Protein AF-A0A2V5S0R3-F1 (afdb_monomer)

Nearest PDB structures (foldseek):
  3a7a-assembly1_A  TM=7.011E-01  e=3.939E-03  Escherichia coli K-12

Sequence (184 aa):
MAVIPSGVEESLDVSGGTRDVSTSLDTTTRLLASLHVYHDDGGHSGAMSMALDEALLEHATVPSIRFYQWRAPALSFGYFGKFADVAIHECERDLVRRWTGGGIVFHGDDLTYSIVIPANDAAFDESSMLIYKKVHCALCTALNEVGKRAVVIGSARCADRTPQRGVPTNNCFANPVHADVMLN

Solvent-accessible surface area (backbone atoms only — not comparable to full-atom values): 11514 Å² total; per-residue (Å²): 140,83,85,89,84,90,84,87,82,88,77,87,84,90,82,90,78,78,87,76,86,69,80,72,74,71,90,74,74,70,76,60,97,59,73,48,81,43,82,41,87,62,52,32,55,50,65,55,51,48,51,52,53,46,52,43,64,77,64,42,87,55,30,32,39,39,38,36,41,44,57,52,46,26,34,42,29,11,53,84,56,60,66,81,82,51,51,90,44,55,93,77,27,45,74,28,74,40,97,47,70,70,46,35,47,82,46,49,92,54,84,46,71,50,78,39,69,29,86,86,42,80,59,51,81,48,56,70,68,56,52,49,36,54,52,31,51,52,51,28,52,56,37,41,75,74,69,40,55,45,44,46,37,85,37,99,87,49,82,86,73,74,73,79,84,62,82,92,59,60,43,50,86,82,56,73,54,83,36,39,71,44,80,112

Mean predicted aligned error: 11.28 Å

Secondary structure (DSSP, 8-state):
--------------------------TT--S-S--EEEEEEEEE-HHHHHHHHHHHHHH-SS-EEEEEEESS-EEEE-TT--GGGTGGGTTTSEEEE-SS-S-EEEESS--EEEEE--TTSGGGGS-HHHHHHHHHHHHHHHHHHTT--EEETT-TTS-----------SBGGGS--TT-EEE-

Radius of gyration: 24.53 Å; Cα contacts (8 Å, |Δi|>4): 249; chains: 1; bounding box: 82×44×66 Å

Structure (mmCIF, N/CA/C/O backbone):
data_AF-A0A2V5S0R3-F1
#
_entry.id   AF-A0A2V5S0R3-F1
#
loop_
_atom_site.group_PDB
_atom_site.id
_atom_site.type_symbol
_atom_site.label_atom_id
_atom_site.label_alt_id
_atom_site.label_comp_id
_atom_site.label_asym_id
_atom_site.label_entity_id
_atom_site.label_seq_id
_atom_site.pdbx_PDB_ins_code
_atom_site.Cartn_x
_atom_site.Cartn_y
_atom_site.Cartn_z
_atom_site.occupancy
_atom_site.B_iso_or_equiv
_atom_site.auth_seq_id
_atom_site.auth_comp_id
_atom_site.auth_asym_id
_atom_site.auth_atom_id
_atom_site.pdbx_PDB_model_num
ATOM 1 N N . MET A 1 1 ? -62.165 22.298 45.631 1.00 37.75 1 MET A N 1
ATOM 2 C CA . MET A 1 1 ? -61.189 21.251 46.001 1.00 37.75 1 MET A CA 1
ATOM 3 C C . MET A 1 1 ? -60.346 21.001 44.756 1.00 37.75 1 MET A C 1
ATOM 5 O O . MET A 1 1 ? -60.921 20.560 43.780 1.00 37.75 1 MET A O 1
ATOM 9 N N . ALA A 1 2 ? -59.079 21.385 44.624 1.00 37.62 2 ALA A N 1
ATOM 10 C CA . ALA A 1 2 ? -58.138 22.107 45.476 1.00 37.62 2 ALA A CA 1
ATOM 11 C C . ALA A 1 2 ? -57.245 22.995 44.572 1.00 37.62 2 ALA A C 1
ATOM 13 O O . ALA A 1 2 ? -57.090 22.717 43.387 1.00 37.62 2 ALA A O 1
ATOM 14 N N . VAL A 1 3 ? -56.730 24.080 45.148 1.00 36.88 3 VAL A N 1
ATOM 15 C CA . VAL A 1 3 ? -55.730 25.015 44.591 1.00 36.88 3 VAL A CA 1
ATOM 16 C C . VAL A 1 3 ? -54.319 24.501 44.967 1.00 36.88 3 VAL A C 1
ATOM 18 O O . VAL A 1 3 ? -54.242 23.608 45.810 1.00 36.88 3 VAL A O 1
ATOM 21 N N . ILE A 1 4 ? -53.257 25.149 44.441 1.00 35.62 4 ILE A N 1
ATOM 22 C CA . ILE A 1 4 ? -51.846 25.258 44.935 1.00 35.62 4 ILE A CA 1
ATOM 23 C C . ILE A 1 4 ? -50.804 24.452 44.092 1.00 35.62 4 ILE A C 1
ATOM 25 O O . ILE A 1 4 ? -51.051 23.275 43.850 1.00 35.62 4 ILE A O 1
ATOM 29 N N . PRO A 1 5 ? -49.597 24.973 43.723 1.00 42.72 5 PRO A N 1
ATOM 30 C CA . PRO A 1 5 ? -49.216 26.314 43.235 1.00 42.72 5 PRO A CA 1
ATOM 31 C C . PRO A 1 5 ? -48.052 26.314 42.179 1.00 42.72 5 PRO A C 1
ATOM 33 O O . PRO A 1 5 ? -47.571 25.289 41.708 1.00 42.72 5 PRO A O 1
ATOM 36 N N . SER A 1 6 ? -47.596 27.530 41.871 1.00 33.88 6 SER A N 1
ATOM 37 C CA . SER A 1 6 ? -46.342 27.994 41.252 1.00 33.88 6 SER A CA 1
ATOM 38 C C . SER A 1 6 ? -45.016 27.448 41.814 1.00 33.88 6 SER A C 1
ATOM 40 O O . SER A 1 6 ? -44.928 27.170 43.008 1.00 33.88 6 SER A O 1
ATOM 42 N N . GLY A 1 7 ? -43.948 27.512 41.006 1.00 29.77 7 GLY A N 1
ATOM 43 C CA . GLY A 1 7 ? -42.560 27.518 41.489 1.00 29.77 7 GLY A CA 1
ATOM 44 C C . GLY A 1 7 ? -41.523 27.482 40.363 1.00 29.77 7 GLY A C 1
ATOM 45 O O . GLY A 1 7 ? -41.239 26.421 39.821 1.00 29.77 7 GLY A O 1
ATOM 46 N N . VAL A 1 8 ? -40.991 28.651 40.009 1.00 34.91 8 VAL A N 1
ATOM 47 C CA . VAL A 1 8 ? -39.723 28.836 39.280 1.00 34.91 8 VAL A CA 1
ATOM 48 C C . VAL A 1 8 ? -38.605 28.756 40.319 1.00 34.91 8 VAL A C 1
ATOM 50 O O . VAL A 1 8 ? -38.819 29.292 41.400 1.00 34.91 8 VAL A O 1
ATOM 53 N N . GLU A 1 9 ? -37.444 28.175 40.002 1.00 29.44 9 GLU A N 1
ATOM 54 C CA . GLU A 1 9 ? -36.153 28.779 40.378 1.00 29.44 9 GLU A CA 1
ATOM 55 C C . GLU A 1 9 ? -34.964 28.160 39.625 1.00 29.44 9 GLU A C 1
ATOM 57 O O . GLU A 1 9 ? -34.739 26.949 39.627 1.00 29.44 9 GLU A O 1
ATOM 62 N N . GLU A 1 10 ? -34.223 29.046 38.956 1.00 31.75 10 GLU A N 1
ATOM 63 C CA . GLU A 1 10 ? -32.812 28.890 38.625 1.00 31.75 10 GLU A CA 1
ATOM 64 C C . GLU A 1 10 ? -31.989 28.707 39.903 1.00 31.75 10 GLU A C 1
ATOM 66 O O . GLU A 1 10 ? -32.195 29.410 40.889 1.00 31.75 10 GLU A O 1
ATOM 71 N N . SER A 1 11 ? -30.946 27.886 39.827 1.00 29.97 11 SER A N 1
ATOM 72 C CA . SER A 1 11 ? -29.737 28.135 40.607 1.00 29.97 11 SER A CA 1
ATOM 73 C C . SER A 1 11 ? -28.517 27.709 39.796 1.00 29.97 11 SER A C 1
ATOM 75 O O . SER A 1 11 ? -28.219 26.522 39.657 1.00 29.97 11 SER A O 1
ATOM 77 N N . LEU A 1 12 ? -27.824 28.707 39.248 1.00 32.22 12 LEU A N 1
ATOM 78 C CA . LEU A 1 12 ? -26.384 28.643 39.047 1.00 32.22 12 LEU A CA 1
ATOM 79 C C . LEU A 1 12 ? -25.721 28.503 40.416 1.00 32.22 12 LEU A C 1
ATOM 81 O O . LEU A 1 12 ? -26.040 29.271 41.321 1.00 32.22 12 LEU A O 1
ATOM 85 N N . ASP A 1 13 ? -24.731 27.622 40.520 1.00 28.19 13 ASP A N 1
ATOM 86 C CA . ASP A 1 13 ? -23.586 27.941 41.358 1.00 28.19 13 ASP A CA 1
ATOM 87 C C . ASP A 1 13 ? -22.280 27.473 40.713 1.00 28.19 13 ASP A C 1
ATOM 89 O O . ASP A 1 13 ? -22.175 26.388 40.133 1.00 28.19 13 ASP A O 1
ATOM 93 N N . VAL A 1 14 ? -21.305 28.375 40.756 1.00 36.72 14 VAL A N 1
ATOM 94 C CA . VAL A 1 14 ? -19.981 28.300 40.140 1.00 36.72 14 VAL A CA 1
ATOM 95 C C . VAL A 1 14 ? -18.958 28.124 41.250 1.00 36.72 14 VAL A C 1
ATOM 97 O O . VAL A 1 14 ? -18.849 28.970 42.127 1.00 36.72 14 VAL A O 1
ATOM 100 N N . SER A 1 15 ? -18.146 27.075 41.165 1.00 31.92 15 SER A N 1
ATOM 101 C CA . SER A 1 15 ? -16.713 27.030 41.522 1.00 31.92 15 SER A CA 1
ATOM 102 C C . SER A 1 15 ? -16.313 25.551 41.544 1.00 31.92 15 SER A C 1
ATOM 104 O O . SER A 1 15 ? -16.995 24.715 42.112 1.00 31.92 15 SER A O 1
ATOM 106 N N . GLY A 1 16 ? -15.317 25.094 40.796 1.00 29.25 16 GLY A N 1
ATOM 107 C CA . GLY A 1 16 ? -13.939 25.557 40.828 1.00 29.25 16 GLY A CA 1
ATOM 108 C C . GLY A 1 16 ? -13.112 24.383 41.351 1.00 29.25 16 GLY A C 1
ATOM 109 O O . GLY A 1 16 ? -12.966 24.218 42.553 1.00 29.25 16 GLY A O 1
ATOM 110 N N . GLY A 1 17 ? -12.627 23.528 40.450 1.00 28.03 17 GLY A N 1
ATOM 111 C CA . GLY A 1 17 ? -11.884 22.331 40.838 1.00 28.03 17 GLY A CA 1
ATOM 112 C C . GLY A 1 17 ? -11.326 21.594 39.632 1.00 28.03 17 GLY A C 1
ATOM 113 O O . GLY A 1 17 ? -11.987 20.731 39.076 1.00 28.03 17 GLY A O 1
ATOM 114 N N . THR A 1 18 ? -10.125 22.012 39.222 1.00 31.86 18 THR A N 1
ATOM 115 C CA . THR A 1 18 ? -9.12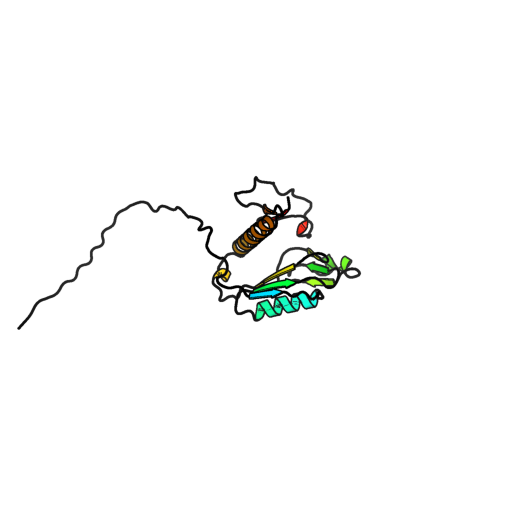4 21.236 38.468 1.00 31.86 18 THR A CA 1
ATOM 116 C C . THR A 1 18 ? -9.649 20.374 37.316 1.00 31.86 18 THR A C 1
ATOM 118 O O . THR A 1 18 ? -9.982 19.204 37.485 1.00 31.86 18 THR A O 1
ATOM 121 N N . ARG A 1 19 ? -9.607 20.938 36.099 1.00 34.62 19 ARG A N 1
ATOM 122 C CA . ARG A 1 19 ? -9.532 20.139 34.871 1.00 34.62 19 ARG A CA 1
ATOM 123 C C . ARG A 1 19 ? -8.233 19.350 34.916 1.00 34.62 19 ARG A C 1
ATOM 125 O O . ARG A 1 19 ? -7.170 19.889 34.613 1.00 34.62 19 ARG A O 1
ATOM 132 N N . ASP A 1 20 ? -8.338 18.098 35.322 1.00 33.25 20 ASP A N 1
ATOM 133 C CA . ASP A 1 20 ? -7.294 17.120 35.101 1.00 33.25 20 ASP A CA 1
ATOM 134 C C . ASP A 1 20 ? -7.258 16.849 33.591 1.00 33.25 20 ASP A C 1
ATOM 136 O O . ASP A 1 20 ? -8.027 16.054 33.051 1.00 33.25 20 ASP A O 1
ATOM 140 N N . VAL A 1 21 ? -6.418 17.601 32.872 1.00 41.72 21 VAL A N 1
ATOM 141 C CA . VAL A 1 21 ? -6.000 17.261 31.505 1.00 41.72 21 VAL A CA 1
ATOM 142 C C . VAL A 1 21 ? -4.997 16.121 31.635 1.00 41.72 21 VAL A C 1
ATOM 144 O O . VAL A 1 21 ? -3.805 16.253 31.382 1.00 41.72 21 VAL A O 1
ATOM 147 N N . SER A 1 22 ? -5.507 14.982 32.080 1.00 39.97 22 SER A N 1
ATOM 148 C CA . SER A 1 22 ? -4.900 13.692 31.842 1.00 39.97 22 SER A CA 1
ATOM 149 C C . SER A 1 22 ? -5.595 13.157 30.602 1.00 39.97 22 SER A C 1
ATOM 151 O O . SER A 1 22 ? -6.627 12.489 30.663 1.00 39.97 22 SER A O 1
ATOM 153 N N . THR A 1 23 ? -5.067 13.526 29.434 1.00 43.84 23 THR A N 1
ATOM 154 C CA . THR A 1 23 ? -5.321 12.792 28.198 1.00 43.84 23 THR A CA 1
ATOM 155 C C . THR A 1 23 ? -4.704 11.410 28.366 1.00 43.84 23 THR A C 1
ATOM 157 O O . THR A 1 23 ? -3.606 11.118 27.895 1.00 43.84 23 THR A O 1
ATOM 160 N N . SER A 1 24 ? -5.432 10.551 29.077 1.00 37.28 24 SER A N 1
ATOM 161 C CA . SER A 1 24 ? -5.325 9.113 28.930 1.00 37.28 24 SER A CA 1
ATOM 162 C C . SER A 1 24 ? -5.483 8.839 27.439 1.00 37.28 24 SER A C 1
ATOM 164 O O . SER A 1 24 ? -6.582 8.935 26.894 1.00 37.28 24 SER A O 1
ATOM 166 N N . LEU A 1 25 ? -4.367 8.604 26.744 1.00 46.56 25 LEU A N 1
ATOM 167 C CA . LEU A 1 25 ? -4.406 7.987 25.429 1.00 46.56 25 LEU A CA 1
ATOM 168 C C . LEU A 1 25 ? -4.984 6.600 25.660 1.00 46.56 25 LEU A C 1
ATOM 170 O O . LEU A 1 25 ? -4.258 5.671 26.019 1.00 46.56 25 LEU A O 1
ATOM 174 N N . ASP A 1 26 ? -6.300 6.499 25.509 1.00 40.12 26 ASP A N 1
ATOM 175 C CA . ASP A 1 26 ? -7.004 5.236 25.546 1.00 40.12 26 ASP A CA 1
ATOM 176 C C . ASP A 1 26 ? -6.378 4.348 24.471 1.00 40.12 26 ASP A C 1
ATOM 178 O O . ASP A 1 26 ? -6.544 4.541 23.265 1.00 40.12 26 ASP A O 1
ATOM 182 N N . THR A 1 27 ? -5.531 3.426 24.920 1.00 44.97 27 THR A N 1
ATOM 183 C CA . THR A 1 27 ? -4.691 2.592 24.055 1.00 44.97 27 THR A CA 1
ATOM 184 C C . THR A 1 27 ? -5.509 1.414 23.50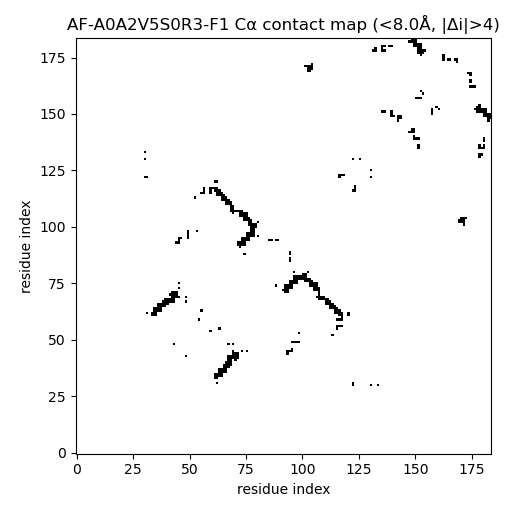4 1.00 44.97 27 THR A C 1
ATOM 186 O O . THR A 1 27 ? -4.958 0.450 22.981 1.00 44.97 27 THR A O 1
ATOM 189 N N . THR A 1 28 ? -6.840 1.495 23.599 1.00 51.97 28 THR A N 1
ATOM 190 C CA . THR A 1 28 ? -7.763 0.382 23.361 1.00 51.97 28 THR A CA 1
ATOM 191 C C . THR A 1 28 ? -8.922 0.728 22.430 1.00 51.97 28 THR A C 1
ATOM 193 O O . THR A 1 28 ? -9.763 -0.131 22.165 1.00 51.97 28 THR A O 1
ATOM 196 N N . THR A 1 29 ? -8.978 1.943 21.881 1.00 65.75 29 THR A N 1
ATOM 197 C CA . THR A 1 29 ? -9.999 2.278 20.883 1.00 65.75 29 THR A CA 1
ATOM 198 C C . THR A 1 29 ? -9.621 1.654 19.546 1.00 65.75 29 THR A C 1
ATOM 200 O O . THR A 1 29 ? -8.627 2.031 18.919 1.00 65.75 29 THR A O 1
ATOM 203 N N . ARG A 1 30 ? -10.413 0.670 19.106 1.00 80.62 30 ARG A N 1
ATOM 204 C CA . ARG A 1 30 ? -10.273 0.060 17.778 1.00 80.62 30 ARG A CA 1
ATOM 205 C C . ARG A 1 30 ? -10.381 1.149 16.710 1.00 80.62 30 ARG A C 1
ATOM 207 O O . ARG A 1 30 ? -11.321 1.933 16.743 1.00 80.62 30 ARG A O 1
ATOM 214 N N . LEU A 1 31 ? -9.428 1.178 15.771 1.00 89.00 31 LEU A N 1
ATOM 215 C CA . LEU A 1 31 ? -9.442 2.127 14.650 1.00 89.00 31 LEU A CA 1
ATOM 216 C C . LEU A 1 31 ? -10.702 1.958 13.793 1.00 89.00 31 LEU A C 1
ATOM 218 O O . LEU A 1 31 ? -11.293 2.947 13.391 1.00 89.00 31 LEU A O 1
ATOM 222 N N . LEU A 1 32 ? -11.093 0.709 13.530 1.00 92.12 32 LEU A N 1
ATOM 223 C CA . LEU A 1 32 ? -12.237 0.357 12.696 1.00 92.12 32 LEU A CA 1
ATOM 224 C C . LEU A 1 32 ? -13.199 -0.506 13.515 1.00 92.12 32 LEU A C 1
ATOM 226 O O . LEU A 1 32 ? -12.776 -1.467 14.165 1.00 92.12 32 LEU A O 1
ATOM 230 N N . ALA A 1 33 ? -14.491 -0.177 13.481 1.00 91.88 33 ALA A N 1
ATOM 231 C CA . ALA A 1 33 ? -15.527 -0.979 14.137 1.00 91.88 33 ALA A CA 1
ATOM 232 C C . ALA A 1 33 ? -15.787 -2.301 13.394 1.00 91.88 33 ALA A C 1
ATOM 234 O O . ALA A 1 33 ? -16.091 -3.320 14.015 1.00 91.88 33 ALA A O 1
ATOM 235 N N . SER A 1 34 ? -15.631 -2.282 12.069 1.00 93.88 34 SER A N 1
ATOM 236 C CA . SER A 1 34 ? -15.742 -3.434 11.175 1.00 93.88 34 SER A CA 1
ATOM 237 C C . SER A 1 34 ? -14.716 -3.321 10.047 1.00 93.88 34 SER A C 1
ATOM 239 O O . SER A 1 34 ? -14.255 -2.223 9.741 1.00 93.88 34 SER A O 1
ATOM 241 N N . LEU A 1 35 ? -14.321 -4.458 9.473 1.00 96.06 35 LEU A N 1
ATOM 242 C CA . LEU A 1 35 ? -13.328 -4.523 8.405 1.00 96.06 35 LEU A CA 1
ATOM 243 C C . LEU A 1 35 ? -13.636 -5.719 7.500 1.00 96.06 35 LEU A C 1
ATOM 245 O O . LEU A 1 35 ? -13.660 -6.856 7.971 1.00 96.06 35 LEU A O 1
ATOM 249 N N . HIS A 1 36 ? -13.859 -5.474 6.211 1.00 97.94 36 HIS A N 1
ATOM 250 C CA . HIS A 1 36 ? -13.880 -6.527 5.200 1.00 97.94 36 HIS A CA 1
ATOM 251 C C . HIS A 1 36 ? -12.450 -6.892 4.809 1.00 97.94 36 HIS A C 1
ATOM 253 O O . HIS A 1 36 ? -11.617 -6.013 4.598 1.00 97.94 36 HIS A O 1
ATOM 259 N N . VAL A 1 37 ? -12.167 -8.189 4.712 1.00 97.88 37 VAL A N 1
ATOM 260 C CA . VAL A 1 37 ? -10.836 -8.705 4.381 1.00 97.88 37 VAL A CA 1
ATOM 261 C C . VAL A 1 37 ? -10.911 -9.448 3.055 1.00 97.88 37 VAL A C 1
ATOM 263 O O . VAL A 1 37 ? -11.636 -10.435 2.938 1.00 97.88 37 VAL A O 1
ATOM 266 N N . TYR A 1 38 ? -10.150 -8.978 2.070 1.00 97.81 38 TYR A N 1
ATOM 267 C CA . TYR A 1 38 ? -10.004 -9.606 0.763 1.00 97.81 38 TYR A CA 1
ATOM 268 C C . TYR A 1 38 ? -8.611 -10.225 0.645 1.00 97.81 38 TYR A C 1
ATOM 270 O O . TYR A 1 38 ? -7.600 -9.528 0.754 1.00 97.81 38 TYR A O 1
ATOM 278 N N . HIS A 1 39 ? -8.572 -11.532 0.403 1.00 97.00 39 HIS A N 1
ATOM 279 C CA . HIS A 1 39 ? -7.363 -12.257 0.024 1.00 97.00 39 HIS A CA 1
ATOM 280 C C . HIS A 1 39 ? -7.382 -12.443 -1.489 1.00 97.00 39 HIS A C 1
ATOM 282 O O . HIS A 1 39 ? -8.152 -13.246 -2.015 1.00 97.00 39 HIS A O 1
ATOM 288 N N . ASP A 1 40 ? -6.599 -11.631 -2.189 1.00 93.50 40 ASP A N 1
ATOM 289 C CA . ASP A 1 40 ? -6.464 -11.679 -3.637 1.00 93.50 40 ASP A CA 1
ATOM 290 C C . ASP A 1 40 ? -5.157 -12.388 -3.991 1.00 93.50 40 ASP A C 1
ATOM 292 O O . ASP A 1 40 ? -4.142 -11.780 -4.331 1.00 93.50 40 ASP A O 1
ATOM 296 N N . ASP A 1 41 ? -5.190 -13.710 -3.830 1.00 87.56 41 ASP A N 1
ATOM 297 C CA . ASP A 1 41 ? -4.017 -14.583 -3.932 1.00 87.56 41 ASP A CA 1
ATOM 298 C C . ASP A 1 41 ? -3.537 -14.778 -5.388 1.00 87.56 41 ASP A C 1
ATOM 300 O O . ASP A 1 41 ? -2.534 -15.446 -5.646 1.00 87.56 41 ASP A O 1
ATOM 304 N N . GLY A 1 42 ? -4.250 -14.208 -6.365 1.00 87.19 42 GLY A N 1
ATOM 305 C CA . GLY A 1 42 ? -3.827 -14.169 -7.758 1.00 87.19 42 GLY A CA 1
ATOM 306 C C . GLY A 1 42 ? -2.860 -13.014 -8.000 1.00 87.19 42 GLY A C 1
ATOM 307 O O . GLY A 1 42 ? -3.209 -11.856 -7.806 1.00 87.19 42 GLY A O 1
ATOM 308 N N . GLY A 1 43 ? -1.649 -13.304 -8.479 1.00 91.31 43 GLY A N 1
ATOM 309 C CA . GLY A 1 43 ? -0.747 -12.249 -8.938 1.00 91.31 43 GLY A CA 1
ATOM 310 C C . GLY A 1 43 ? -1.353 -11.483 -10.122 1.00 91.31 43 GLY A C 1
ATOM 311 O O . GLY A 1 43 ? -1.639 -12.080 -11.165 1.00 91.31 43 GLY A O 1
ATOM 312 N N . HIS A 1 44 ? -1.495 -10.161 -9.994 1.00 95.38 44 HIS A N 1
ATOM 313 C CA . HIS A 1 44 ? -2.086 -9.288 -11.023 1.00 95.38 44 HIS A CA 1
ATOM 314 C C . HIS A 1 44 ? -1.047 -8.401 -11.714 1.00 95.38 44 HIS A C 1
ATOM 316 O O . HIS A 1 44 ? 0.041 -8.161 -11.186 1.00 95.38 44 HIS A O 1
ATOM 322 N N . SER A 1 45 ? -1.363 -7.909 -12.919 1.00 96.81 45 SER A N 1
ATOM 323 C CA . SER A 1 45 ? -0.603 -6.786 -13.487 1.00 96.81 45 SER A CA 1
ATOM 324 C C . SER A 1 45 ? -0.776 -5.548 -12.611 1.00 96.81 45 SER A C 1
ATOM 326 O O . SER A 1 45 ? -1.788 -5.411 -11.921 1.00 96.81 45 SER A O 1
ATOM 328 N N . GLY A 1 46 ? 0.164 -4.609 -12.678 1.00 96.25 46 GLY A N 1
ATOM 329 C CA . GLY A 1 46 ? 0.065 -3.364 -11.928 1.00 96.25 46 GLY A CA 1
ATOM 330 C C . GLY A 1 46 ? -1.209 -2.597 -12.262 1.00 96.25 46 GLY A C 1
ATOM 331 O O . GLY A 1 46 ? -1.915 -2.160 -11.356 1.00 96.25 46 GLY A O 1
ATOM 332 N N . ALA A 1 47 ? -1.563 -2.521 -13.548 1.00 97.00 47 ALA A N 1
ATOM 333 C CA . ALA A 1 47 ? -2.809 -1.896 -13.987 1.00 97.00 47 ALA A CA 1
ATOM 334 C C . ALA A 1 47 ? -4.058 -2.557 -13.373 1.00 97.00 47 ALA A C 1
ATOM 336 O O . ALA A 1 47 ? -4.945 -1.852 -12.900 1.00 97.00 47 ALA A O 1
ATOM 337 N N . MET A 1 48 ? -4.121 -3.894 -13.331 1.00 97.44 48 MET A N 1
ATOM 338 C CA . MET A 1 48 ? -5.260 -4.606 -12.740 1.00 97.44 48 MET A CA 1
ATOM 339 C C . MET A 1 48 ? -5.305 -4.428 -11.217 1.00 97.44 48 MET A C 1
ATOM 341 O O . MET A 1 48 ? -6.376 -4.189 -10.664 1.00 97.44 48 MET A O 1
ATOM 345 N N . SER A 1 49 ? -4.154 -4.463 -10.537 1.00 96.88 49 SER A N 1
ATOM 346 C CA . SER A 1 49 ? -4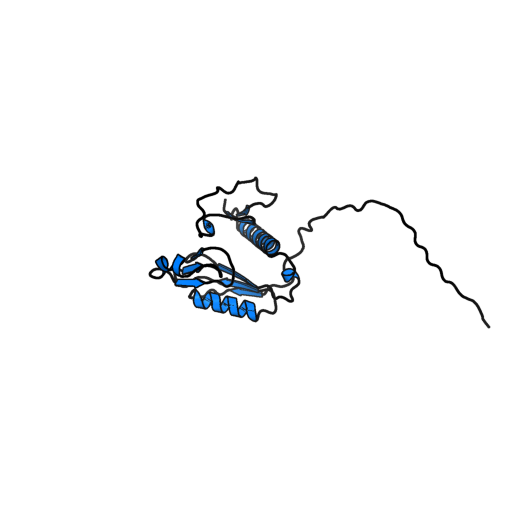.077 -4.181 -9.099 1.00 96.88 49 SER A CA 1
ATOM 347 C C . SER A 1 49 ? -4.612 -2.793 -8.760 1.00 96.88 49 SER A C 1
ATOM 349 O O . SER A 1 49 ? -5.372 -2.670 -7.801 1.00 96.88 49 SER A O 1
ATOM 351 N N . MET A 1 50 ? -4.271 -1.772 -9.555 1.00 97.19 50 MET A N 1
ATOM 352 C CA . MET A 1 50 ? -4.771 -0.409 -9.350 1.00 97.19 50 MET A CA 1
ATOM 353 C C . MET A 1 50 ? -6.246 -0.245 -9.713 1.00 97.19 50 MET A C 1
ATOM 355 O O . MET A 1 50 ? -6.928 0.517 -9.038 1.00 97.19 50 MET A O 1
ATOM 359 N N . ALA A 1 51 ? -6.750 -0.959 -10.724 1.00 97.38 51 ALA A N 1
ATOM 360 C CA . ALA A 1 51 ? -8.175 -0.955 -11.063 1.00 97.38 51 ALA A CA 1
ATOM 361 C C . ALA A 1 51 ? -9.030 -1.597 -9.955 1.00 97.38 51 ALA A C 1
ATOM 363 O O . ALA A 1 51 ? -10.120 -1.124 -9.650 1.00 97.38 51 ALA A O 1
ATOM 364 N N . LEU A 1 52 ? -8.530 -2.655 -9.311 1.00 97.19 52 LEU A N 1
ATOM 365 C CA . LEU A 1 52 ? -9.196 -3.273 -8.161 1.00 97.19 52 LEU A CA 1
ATOM 366 C C . LEU A 1 52 ? -9.167 -2.363 -6.925 1.00 97.19 52 LEU A C 1
ATOM 368 O O . LEU A 1 52 ? -10.175 -2.248 -6.229 1.00 97.19 52 LEU A O 1
ATOM 372 N N . ASP A 1 53 ? -8.040 -1.689 -6.672 1.00 97.00 53 ASP A N 1
ATOM 373 C CA . ASP A 1 53 ? -7.945 -0.692 -5.600 1.00 97.00 53 ASP A CA 1
ATOM 374 C C . ASP A 1 53 ? -8.867 0.521 -5.868 1.00 97.00 53 ASP A C 1
ATOM 376 O O . ASP A 1 53 ? -9.489 1.021 -4.933 1.00 97.00 53 ASP A O 1
ATOM 380 N N . GLU A 1 54 ? -9.019 0.957 -7.125 1.00 97.06 54 GLU A N 1
ATOM 381 C CA . GLU A 1 54 ? -9.983 1.993 -7.545 1.00 97.06 54 GLU A CA 1
ATOM 382 C C . GLU A 1 54 ? -11.430 1.548 -7.318 1.00 97.06 54 GLU A C 1
ATOM 384 O O . GLU A 1 54 ? -12.204 2.262 -6.688 1.00 97.06 54 GLU A O 1
ATOM 389 N N . ALA A 1 55 ? -11.791 0.338 -7.751 1.00 97.00 55 ALA A N 1
ATOM 390 C CA . ALA A 1 55 ? -13.138 -0.191 -7.559 1.00 97.00 55 ALA A CA 1
ATOM 391 C C . ALA A 1 55 ? -13.509 -0.287 -6.069 1.00 97.00 55 ALA A C 1
ATOM 393 O O . ALA A 1 55 ? -14.636 0.028 -5.686 1.00 97.00 55 ALA A O 1
ATOM 394 N N . LEU A 1 56 ? -12.562 -0.687 -5.209 1.00 96.56 56 LEU A N 1
ATOM 395 C CA . LEU A 1 56 ? -12.760 -0.649 -3.759 1.00 96.56 56 LEU A CA 1
ATOM 396 C C . LEU A 1 56 ? -12.916 0.788 -3.255 1.00 96.56 56 LEU A C 1
ATOM 398 O O . LEU A 1 56 ? -13.810 1.041 -2.452 1.00 96.56 56 LEU A O 1
ATOM 402 N N . LEU A 1 57 ? -12.088 1.723 -3.726 1.00 95.25 57 LEU A N 1
ATOM 403 C CA . LEU A 1 57 ? -12.172 3.137 -3.354 1.00 95.25 57 LEU A CA 1
ATOM 404 C C . LEU A 1 57 ? -13.537 3.756 -3.696 1.00 95.25 57 LEU A C 1
ATOM 406 O O . LEU A 1 57 ? -14.068 4.521 -2.893 1.00 95.25 57 LEU A O 1
ATOM 410 N N . GLU A 1 58 ? -14.114 3.418 -4.849 1.00 95.81 58 GLU A N 1
ATOM 411 C CA . GLU A 1 58 ? -15.393 3.973 -5.310 1.00 95.81 58 GLU A CA 1
ATOM 412 C C . GLU A 1 58 ? -16.624 3.303 -4.688 1.00 95.81 58 GLU A C 1
ATOM 414 O O . GLU A 1 58 ? -17.665 3.946 -4.528 1.00 95.81 58 GLU A O 1
ATOM 419 N N . HIS A 1 59 ? -16.540 2.010 -4.363 1.00 96.56 59 HIS A N 1
ATOM 420 C CA . HIS A 1 59 ? -17.727 1.208 -4.050 1.00 96.56 59 HIS A CA 1
ATOM 421 C C . HIS A 1 59 ? -17.747 0.585 -2.654 1.00 96.56 59 HIS A C 1
ATOM 423 O O . HIS A 1 59 ? -18.792 0.070 -2.246 1.00 96.56 59 HIS A O 1
ATOM 429 N N . ALA A 1 60 ? -16.646 0.606 -1.899 1.00 96.50 60 ALA A N 1
ATOM 430 C CA . ALA A 1 60 ? -16.657 0.071 -0.544 1.00 96.50 60 ALA A CA 1
ATOM 431 C C . ALA A 1 60 ? -17.608 0.881 0.353 1.00 96.50 60 ALA A C 1
ATOM 433 O O . ALA A 1 60 ? -17.494 2.096 0.486 1.00 96.50 60 ALA A O 1
ATOM 434 N N . THR A 1 61 ? -18.533 0.188 1.016 1.00 96.38 61 THR A N 1
ATOM 435 C CA . THR A 1 61 ? -19.443 0.775 2.018 1.00 96.38 61 THR A CA 1
ATOM 436 C C . THR A 1 61 ? -19.025 0.460 3.453 1.00 96.38 61 THR A C 1
ATOM 438 O O . THR A 1 61 ? -19.640 0.942 4.398 1.00 96.38 61 THR A O 1
ATOM 441 N N . VAL A 1 62 ? -18.008 -0.385 3.611 1.00 96.81 62 VAL A N 1
ATOM 442 C CA . VAL A 1 62 ? -17.401 -0.797 4.880 1.00 96.81 62 VAL A CA 1
ATOM 443 C C . VAL A 1 62 ? -15.885 -0.694 4.704 1.00 96.81 62 VAL A C 1
ATOM 445 O O . VAL A 1 62 ? -15.400 -1.052 3.620 1.00 96.81 62 VAL A O 1
ATOM 448 N N . PRO A 1 63 ? -15.121 -0.237 5.718 1.00 97.56 63 PRO A N 1
ATOM 449 C CA . PRO A 1 63 ? -13.668 -0.290 5.667 1.00 97.56 63 PRO A CA 1
ATOM 450 C C . PRO A 1 63 ? -13.182 -1.653 5.190 1.00 97.56 63 PRO A C 1
ATOM 452 O O . PRO A 1 63 ? -13.681 -2.693 5.620 1.00 97.56 63 PRO A O 1
ATOM 455 N N . SER A 1 64 ? -12.244 -1.646 4.258 1.00 97.94 64 SER A N 1
ATOM 456 C CA . SER A 1 64 ? -11.819 -2.841 3.538 1.00 97.94 64 SER A CA 1
ATOM 457 C C . SER A 1 64 ? -10.303 -2.901 3.488 1.00 97.94 64 SER A C 1
ATOM 459 O O . SER A 1 64 ? -9.661 -1.896 3.196 1.00 97.94 64 SER A O 1
ATOM 461 N N . ILE A 1 65 ? -9.733 -4.074 3.750 1.00 97.94 65 ILE A N 1
ATOM 462 C CA . ILE A 1 65 ? -8.324 -4.376 3.503 1.00 97.94 65 ILE A CA 1
ATOM 463 C C . ILE A 1 65 ? -8.230 -5.437 2.413 1.00 97.94 65 ILE A C 1
ATOM 465 O O . ILE A 1 65 ? -8.922 -6.455 2.470 1.00 97.94 65 ILE A O 1
ATOM 469 N N . ARG A 1 66 ? -7.373 -5.207 1.422 1.00 98.06 66 ARG A N 1
ATOM 470 C CA . ARG A 1 66 ? -7.066 -6.169 0.363 1.00 98.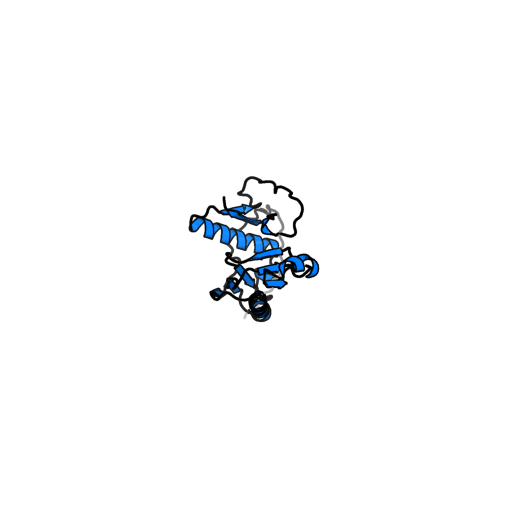06 66 ARG A CA 1
ATOM 471 C C . ARG A 1 66 ? -5.591 -6.515 0.420 1.00 98.06 66 ARG A C 1
ATOM 473 O O . ARG A 1 66 ? -4.761 -5.617 0.370 1.00 98.06 66 ARG A O 1
ATOM 480 N N . PHE A 1 67 ? -5.282 -7.802 0.502 1.00 98.06 67 PHE A N 1
ATOM 481 C CA . PHE A 1 67 ? -3.930 -8.340 0.376 1.00 98.06 67 PHE A CA 1
ATOM 482 C C . PHE A 1 67 ? -3.746 -8.897 -1.031 1.00 98.06 67 PHE A C 1
ATOM 484 O O . PHE A 1 67 ? -4.619 -9.625 -1.499 1.00 98.06 67 PHE A O 1
ATOM 491 N N . TYR A 1 68 ? -2.644 -8.558 -1.698 1.00 97.38 68 TYR A N 1
ATOM 492 C CA . TYR A 1 68 ? -2.367 -9.004 -3.061 1.00 97.38 68 TYR A CA 1
ATOM 493 C C . TYR A 1 68 ? -0.871 -9.091 -3.369 1.00 97.38 68 TYR A C 1
ATOM 495 O O . TYR A 1 68 ? -0.022 -8.527 -2.673 1.00 97.38 68 TYR A O 1
ATOM 503 N N . GLN A 1 69 ? -0.563 -9.802 -4.450 1.00 96.81 69 GLN A N 1
ATOM 504 C CA . GLN A 1 69 ? 0.784 -9.953 -4.993 1.00 96.81 69 GLN A CA 1
ATOM 505 C C . GLN A 1 69 ? 0.844 -9.473 -6.444 1.00 96.81 69 GLN A C 1
ATOM 507 O O . GLN A 1 69 ? -0.170 -9.280 -7.120 1.00 96.81 69 GLN A O 1
ATOM 512 N N . TRP A 1 70 ? 2.063 -9.295 -6.937 1.00 96.69 70 TRP A N 1
ATOM 513 C CA . TRP A 1 70 ? 2.326 -8.828 -8.291 1.00 96.69 70 TRP A CA 1
ATOM 514 C C . TRP A 1 70 ? 2.621 -10.018 -9.197 1.00 96.69 70 TRP A C 1
ATOM 516 O O . TRP A 1 70 ? 3.395 -10.905 -8.850 1.00 96.69 70 TRP A O 1
ATOM 526 N N . ARG A 1 71 ? 2.010 -10.048 -10.384 1.00 96.19 71 ARG A N 1
ATOM 527 C CA . ARG A 1 71 ? 2.196 -11.135 -11.361 1.00 96.19 71 ARG A CA 1
ATOM 528 C C . ARG A 1 71 ? 3.638 -11.246 -11.859 1.00 96.19 71 ARG A C 1
ATOM 530 O O . ARG A 1 71 ? 4.072 -12.317 -12.268 1.00 96.19 71 ARG A O 1
ATOM 537 N N . ALA A 1 72 ? 4.331 -10.116 -11.921 1.00 95.19 72 ALA A N 1
ATOM 538 C CA . ALA A 1 72 ? 5.685 -9.965 -12.431 1.00 95.19 72 ALA A CA 1
ATOM 539 C C . ALA A 1 72 ? 6.349 -8.766 -11.732 1.00 95.19 72 ALA A C 1
ATOM 541 O O . ALA A 1 72 ? 5.634 -7.968 -11.115 1.00 95.19 72 ALA A O 1
ATOM 542 N N . PRO A 1 73 ? 7.682 -8.597 -11.842 1.00 97.50 73 PRO A N 1
ATOM 543 C CA . PRO A 1 73 ? 8.356 -7.411 -11.336 1.00 97.50 73 PRO A CA 1
ATOM 544 C C . PRO A 1 73 ? 7.675 -6.125 -11.813 1.00 97.50 73 PRO A C 1
ATOM 546 O O . PRO A 1 73 ? 7.452 -5.925 -13.008 1.00 97.50 73 PRO A O 1
ATOM 549 N N . ALA A 1 74 ? 7.356 -5.246 -10.869 1.00 97.44 74 ALA A N 1
ATOM 550 C CA . ALA A 1 74 ? 6.647 -4.002 -11.143 1.00 97.44 74 ALA A CA 1
ATOM 551 C C . ALA A 1 74 ? 7.321 -2.820 -10.443 1.00 97.44 74 ALA A C 1
ATOM 553 O O . ALA A 1 74 ? 8.125 -2.987 -9.519 1.00 97.44 74 ALA A O 1
ATOM 554 N N . LEU A 1 75 ? 7.013 -1.616 -10.911 1.00 97.62 75 LEU A N 1
ATOM 555 C CA . LEU A 1 75 ? 7.368 -0.362 -10.263 1.00 97.62 75 LEU A CA 1
ATOM 556 C C . LEU A 1 75 ? 6.103 0.481 -10.161 1.00 97.62 75 LEU A C 1
ATOM 558 O O . LEU A 1 75 ? 5.535 0.891 -11.176 1.00 97.62 75 LEU A O 1
ATOM 562 N N . SER A 1 76 ? 5.682 0.764 -8.931 1.00 97.38 76 SER A N 1
ATOM 563 C CA . SER A 1 76 ? 4.606 1.714 -8.685 1.00 97.38 76 SER A CA 1
ATOM 564 C C . SER A 1 76 ? 5.176 3.090 -8.345 1.00 97.38 76 SER A C 1
ATOM 566 O O . SER A 1 76 ? 6.184 3.206 -7.647 1.00 97.38 76 SER A O 1
ATOM 568 N N . PHE A 1 77 ? 4.559 4.154 -8.852 1.00 97.50 77 PHE A N 1
ATOM 569 C CA . PHE A 1 77 ? 4.946 5.534 -8.552 1.00 97.50 77 PHE A CA 1
ATOM 570 C C . PHE A 1 77 ? 3.733 6.370 -8.148 1.00 97.50 77 PHE A C 1
ATOM 572 O O . PHE A 1 77 ? 2.619 6.150 -8.627 1.00 97.50 77 PHE A O 1
ATOM 579 N N . GLY A 1 78 ? 3.936 7.309 -7.222 1.00 96.25 78 GLY A N 1
ATOM 580 C CA . GLY A 1 78 ? 2.856 8.120 -6.660 1.00 96.25 78 GLY A CA 1
ATOM 581 C C . GLY A 1 78 ? 2.092 8.959 -7.684 1.00 96.25 78 GLY A C 1
ATOM 582 O O . GLY A 1 78 ? 2.592 9.284 -8.761 1.00 96.25 78 GLY A O 1
ATOM 583 N N . TYR A 1 79 ? 0.886 9.370 -7.297 1.00 96.19 79 TYR A N 1
ATOM 584 C CA . TYR A 1 79 ? -0.071 10.111 -8.120 1.00 96.19 79 TYR A CA 1
ATOM 585 C C . TYR A 1 79 ? 0.539 11.331 -8.828 1.00 96.19 79 TYR A C 1
ATOM 587 O O . TYR A 1 79 ? 0.290 11.552 -10.012 1.00 96.19 79 TYR A O 1
ATOM 595 N N . PHE A 1 80 ? 1.395 12.089 -8.135 1.00 95.38 80 PHE A N 1
ATOM 596 C CA . PHE A 1 80 ? 2.048 13.292 -8.670 1.00 95.38 80 PHE A CA 1
ATOM 597 C C . PHE A 1 80 ? 3.369 13.021 -9.415 1.00 95.38 80 PHE A C 1
ATOM 599 O O . PHE A 1 80 ? 3.968 13.954 -9.950 1.00 95.38 80 PHE A O 1
ATOM 606 N N . GLY A 1 81 ? 3.842 11.772 -9.460 1.00 94.06 81 GLY A N 1
ATOM 607 C CA . GLY A 1 81 ? 5.060 11.391 -10.177 1.00 94.06 81 GLY A CA 1
ATOM 608 C C . GLY A 1 81 ? 4.899 11.499 -11.697 1.00 94.06 81 GLY A C 1
ATOM 609 O O . GLY A 1 81 ? 3.802 11.325 -12.244 1.00 94.06 81 GLY A O 1
ATOM 610 N N . LYS A 1 82 ? 5.991 11.791 -12.410 1.00 95.12 82 LYS A N 1
ATOM 611 C CA . LYS A 1 82 ? 5.997 11.836 -13.879 1.00 95.12 82 LYS A CA 1
ATOM 612 C C . LYS A 1 82 ? 6.457 10.495 -14.432 1.00 95.12 82 LYS A C 1
ATOM 614 O O . LYS A 1 82 ? 7.461 9.954 -13.988 1.00 95.12 82 LYS A O 1
ATOM 619 N N . PHE A 1 83 ? 5.771 10.007 -15.464 1.00 95.69 83 PHE A N 1
ATOM 620 C CA . PHE A 1 83 ? 6.162 8.767 -16.142 1.00 95.69 83 PHE A CA 1
ATOM 621 C C . PHE A 1 83 ? 7.595 8.840 -16.695 1.00 95.69 83 PHE A C 1
ATOM 623 O O . PHE A 1 83 ? 8.348 7.881 -16.588 1.00 95.69 83 PHE A O 1
ATOM 630 N N . ALA A 1 84 ? 8.004 10.006 -17.207 1.00 96.81 84 ALA A N 1
ATOM 631 C CA . ALA A 1 84 ? 9.359 10.227 -17.713 1.00 96.81 84 ALA A CA 1
ATOM 632 C C . ALA A 1 84 ? 10.461 9.936 -16.673 1.00 96.81 84 ALA A C 1
ATOM 634 O O . ALA A 1 84 ? 11.548 9.517 -17.055 1.00 96.81 84 ALA A O 1
ATOM 635 N N . ASP A 1 85 ? 10.173 10.100 -15.377 1.00 94.56 85 ASP A N 1
ATOM 636 C CA . ASP A 1 85 ? 11.144 9.863 -14.301 1.00 94.56 85 ASP A CA 1
ATOM 637 C C . ASP A 1 85 ? 11.357 8.361 -14.026 1.00 94.56 85 ASP A C 1
ATOM 639 O O . ASP A 1 85 ? 12.323 7.984 -13.366 1.00 94.56 85 ASP A O 1
ATOM 643 N N . VAL A 1 86 ? 10.459 7.499 -14.522 1.00 96.12 86 VAL A N 1
ATOM 644 C CA . VAL A 1 86 ? 10.479 6.039 -14.311 1.00 96.12 86 VAL A C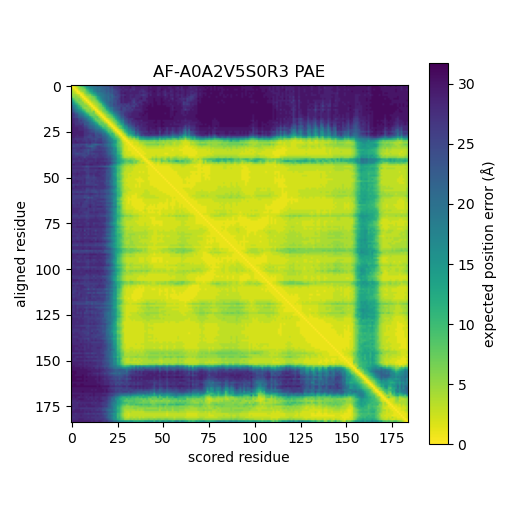A 1
ATOM 645 C C . VAL A 1 86 ? 10.563 5.233 -15.609 1.00 96.12 86 VAL A C 1
ATOM 647 O O . VAL A 1 86 ? 10.765 4.023 -15.550 1.00 96.12 86 VAL A O 1
ATOM 650 N N . ALA A 1 87 ? 10.465 5.886 -16.771 1.00 96.56 87 ALA A N 1
ATOM 651 C CA . ALA A 1 87 ? 10.449 5.248 -18.090 1.00 96.56 87 ALA A CA 1
ATOM 652 C C . ALA A 1 87 ? 11.677 4.362 -18.355 1.00 96.56 87 ALA A C 1
ATOM 654 O O . ALA A 1 87 ? 11.573 3.358 -19.046 1.00 96.56 87 ALA A O 1
ATOM 655 N N . ILE A 1 88 ? 12.825 4.659 -17.732 1.00 96.81 88 ILE A N 1
ATOM 656 C CA . ILE A 1 88 ? 14.034 3.823 -17.820 1.00 96.81 88 ILE A CA 1
ATOM 657 C C . ILE A 1 88 ? 13.810 2.365 -17.371 1.00 96.81 88 ILE A C 1
ATOM 659 O O . ILE A 1 88 ? 14.577 1.483 -17.744 1.00 96.81 88 ILE A O 1
ATOM 663 N N . HIS A 1 89 ? 12.765 2.098 -16.584 1.00 96.06 89 HIS A N 1
ATOM 664 C CA . HIS A 1 89 ? 12.435 0.767 -16.078 1.00 96.06 89 HIS A CA 1
ATOM 665 C C . HIS A 1 89 ? 11.399 0.010 -16.928 1.00 96.06 89 HIS A C 1
ATOM 667 O O . HIS A 1 89 ? 11.099 -1.140 -16.612 1.00 96.06 89 HIS A O 1
ATOM 673 N N . GLU A 1 90 ? 10.853 0.610 -17.993 1.00 94.75 90 GLU A N 1
ATOM 674 C CA . GLU A 1 90 ? 9.707 0.059 -18.742 1.00 94.75 90 GLU A CA 1
ATOM 675 C C . GLU A 1 90 ? 10.000 -1.272 -19.449 1.00 94.75 90 GLU A C 1
ATOM 677 O O . GLU A 1 90 ? 9.107 -2.098 -19.616 1.00 94.75 90 GLU A O 1
ATOM 682 N N . CYS A 1 91 ? 11.258 -1.511 -19.831 1.00 95.31 91 CYS A N 1
ATOM 683 C CA . CYS A 1 91 ? 11.664 -2.749 -20.501 1.00 95.31 91 CYS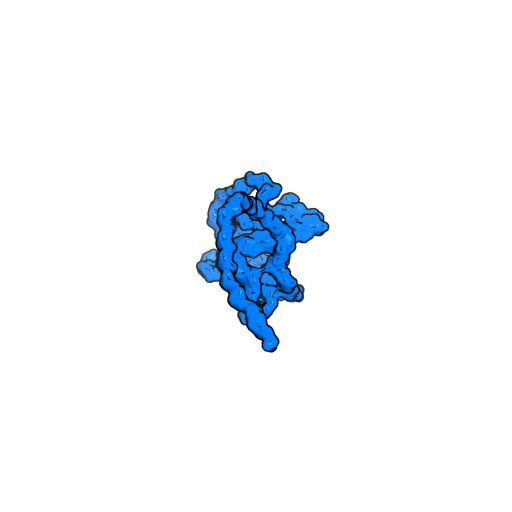 A CA 1
ATOM 684 C C . CYS A 1 91 ? 11.707 -3.963 -19.561 1.00 95.31 91 CYS A C 1
ATOM 686 O O . CYS A 1 91 ? 11.676 -5.099 -20.029 1.00 95.31 91 CYS A O 1
ATOM 688 N N . GLU A 1 92 ? 11.818 -3.739 -18.252 1.00 95.94 92 GLU A N 1
ATOM 689 C CA . GLU A 1 92 ? 12.048 -4.801 -17.264 1.00 95.94 92 GLU A CA 1
ATOM 690 C C . GLU A 1 92 ? 10.889 -4.960 -16.279 1.00 95.94 92 GLU A C 1
ATOM 692 O O . GLU A 1 92 ? 10.829 -5.957 -15.555 1.00 95.94 92 GLU A O 1
ATOM 697 N N . ARG A 1 93 ? 10.000 -3.964 -16.193 1.00 97.19 93 ARG A N 1
ATOM 698 C CA . ARG A 1 93 ? 8.987 -3.872 -15.141 1.00 97.19 93 ARG A CA 1
ATOM 699 C C . ARG A 1 93 ? 7.674 -3.330 -15.667 1.00 97.19 93 ARG A C 1
ATOM 701 O O . ARG A 1 93 ? 7.640 -2.419 -16.487 1.00 97.19 93 ARG A O 1
ATOM 708 N N . ASP A 1 94 ? 6.594 -3.837 -15.090 1.00 97.06 94 ASP A N 1
ATOM 709 C CA . ASP A 1 94 ? 5.272 -3.240 -15.244 1.00 97.06 94 ASP A CA 1
ATOM 710 C C . ASP A 1 94 ? 5.223 -1.908 -14.474 1.00 97.06 94 ASP A C 1
ATOM 712 O O . ASP A 1 94 ? 5.381 -1.886 -13.249 1.00 97.06 94 ASP A O 1
ATOM 716 N N . LEU A 1 95 ? 5.081 -0.789 -15.188 1.00 97.94 95 LEU A N 1
ATOM 717 C CA . LEU A 1 95 ? 5.074 0.548 -14.593 1.00 97.94 95 LEU A CA 1
ATOM 718 C C . LEU A 1 95 ? 3.641 0.998 -14.334 1.00 97.94 95 LEU A C 1
ATOM 720 O O . LEU A 1 95 ? 2.840 1.099 -15.264 1.00 97.94 95 LEU A O 1
ATOM 724 N N . VAL A 1 96 ? 3.329 1.359 -13.090 1.00 97.75 96 VAL A N 1
ATOM 725 C CA . VAL A 1 96 ? 1.973 1.779 -12.724 1.00 97.75 96 VAL A CA 1
ATOM 726 C C . VAL A 1 96 ? 1.946 3.015 -11.826 1.00 97.75 96 VAL A C 1
ATOM 728 O O . VAL A 1 96 ? 2.742 3.164 -10.900 1.00 97.75 96 VAL A O 1
ATOM 731 N N . ARG A 1 97 ? 0.998 3.922 -12.084 1.00 97.56 97 ARG A N 1
ATOM 732 C CA . ARG A 1 97 ? 0.714 5.066 -11.209 1.00 97.56 97 ARG A CA 1
ATOM 733 C C . ARG A 1 97 ? -0.320 4.666 -10.162 1.00 97.56 97 ARG A C 1
ATOM 735 O O . ARG A 1 97 ? -1.354 4.110 -10.513 1.00 97.56 97 ARG A O 1
ATOM 742 N N . ARG A 1 98 ? -0.074 5.007 -8.900 1.00 95.88 98 ARG A N 1
ATOM 743 C CA . ARG A 1 98 ? -1.006 4.764 -7.786 1.00 95.88 98 ARG A CA 1
ATOM 744 C C . ARG A 1 98 ? -1.871 5.992 -7.497 1.00 95.88 98 ARG A C 1
ATOM 746 O O . ARG A 1 98 ? -1.442 7.125 -7.707 1.00 95.88 98 ARG A O 1
ATOM 753 N N . TRP A 1 99 ? -3.064 5.755 -6.951 1.00 93.38 99 TRP A N 1
ATOM 754 C CA . TRP A 1 99 ? -4.037 6.786 -6.550 1.00 93.38 99 TRP A CA 1
ATOM 755 C C . TRP A 1 99 ? -3.580 7.670 -5.383 1.00 93.38 99 TRP A C 1
ATOM 757 O O . TRP A 1 99 ? -4.157 8.718 -5.114 1.00 93.38 99 TRP A O 1
ATOM 767 N N . THR A 1 100 ? -2.520 7.265 -4.686 1.00 93.06 100 THR A N 1
ATOM 768 C CA . THR A 1 100 ? -1.954 7.970 -3.533 1.00 93.06 100 THR A CA 1
ATOM 769 C C . THR A 1 100 ? -0.635 8.662 -3.886 1.00 93.06 100 THR A C 1
ATOM 771 O O . THR A 1 100 ? 0.048 8.289 -4.839 1.00 93.06 100 THR A O 1
ATOM 774 N N . GLY A 1 101 ? -0.254 9.689 -3.117 1.00 93.06 101 GLY A N 1
ATOM 775 C CA . GLY A 1 101 ? 1.017 10.412 -3.284 1.00 93.06 101 GLY A CA 1
ATOM 776 C C . GLY A 1 101 ? 2.259 9.590 -2.899 1.00 93.06 101 GLY A C 1
ATOM 777 O O . GLY A 1 101 ? 2.207 8.373 -2.778 1.00 93.06 101 GLY A O 1
ATOM 778 N N . GLY A 1 102 ? 3.401 10.235 -2.669 1.00 90.75 102 GLY A N 1
ATOM 779 C CA . GLY A 1 102 ? 4.649 9.548 -2.298 1.00 90.75 102 GLY A CA 1
ATOM 780 C C . GLY A 1 102 ? 5.519 9.152 -3.495 1.00 90.75 102 GLY A C 1
ATOM 781 O O . GLY A 1 102 ? 5.252 9.552 -4.626 1.00 90.75 102 GLY A O 1
ATOM 782 N N . GLY A 1 103 ? 6.595 8.418 -3.215 1.00 93.12 103 GLY A N 1
ATOM 783 C CA . GLY A 1 103 ? 7.661 8.110 -4.170 1.00 93.12 103 GLY A CA 1
ATOM 784 C C . GLY A 1 103 ? 7.408 6.874 -5.038 1.00 93.12 103 GLY A C 1
ATOM 785 O O . GLY A 1 103 ? 6.269 6.567 -5.402 1.00 93.12 103 GLY A O 1
ATOM 786 N N . ILE A 1 104 ? 8.502 6.197 -5.384 1.00 95.19 104 ILE A N 1
ATOM 787 C CA . ILE A 1 104 ? 8.535 4.957 -6.156 1.00 95.19 104 ILE A CA 1
ATOM 788 C C . ILE A 1 104 ? 8.745 3.752 -5.238 1.00 95.19 104 ILE A C 1
ATOM 790 O O . ILE A 1 104 ? 9.485 3.827 -4.250 1.00 95.19 104 ILE A O 1
ATOM 794 N N . VAL A 1 105 ? 8.126 2.633 -5.603 1.00 95.31 105 VAL A N 1
ATOM 795 C CA . VAL A 1 105 ? 8.257 1.341 -4.929 1.00 95.31 105 VAL A CA 1
ATOM 796 C C . VAL A 1 105 ? 8.491 0.259 -5.978 1.00 95.31 105 VAL A C 1
ATOM 798 O O . VAL A 1 105 ? 7.800 0.210 -6.994 1.00 95.31 105 VAL A O 1
ATOM 801 N N . PHE A 1 106 ? 9.481 -0.597 -5.733 1.00 95.62 106 PHE A N 1
ATOM 802 C CA . PHE A 1 106 ? 9.746 -1.779 -6.548 1.00 95.62 106 PHE A CA 1
ATOM 803 C C . PHE A 1 106 ? 9.042 -2.985 -5.933 1.00 95.62 106 PHE A C 1
ATOM 805 O O . PHE A 1 106 ? 9.159 -3.207 -4.729 1.00 95.62 106 PHE A O 1
ATOM 812 N N . HIS A 1 107 ? 8.365 -3.760 -6.772 1.00 96.00 107 HIS A N 1
ATOM 813 C CA . HIS A 1 107 ? 7.564 -4.911 -6.374 1.00 96.00 107 HIS A CA 1
ATOM 814 C C . HIS A 1 107 ? 8.034 -6.201 -7.062 1.00 96.00 107 HIS A C 1
ATOM 816 O O . HIS A 1 107 ? 8.671 -6.151 -8.125 1.00 96.00 107 HIS A O 1
ATOM 822 N N . GLY A 1 108 ? 7.695 -7.347 -6.469 1.00 92.00 108 GLY A N 1
ATOM 823 C CA . GLY A 1 108 ? 7.933 -8.685 -7.022 1.00 92.00 108 GLY A CA 1
ATOM 824 C C . GLY A 1 108 ? 7.774 -9.801 -5.988 1.00 92.00 108 GLY A C 1
ATOM 825 O O . GLY A 1 108 ? 6.937 -10.678 -6.165 1.00 92.00 108 GLY A O 1
ATOM 826 N N . ASP A 1 109 ? 8.537 -9.725 -4.896 1.00 91.12 109 ASP A N 1
ATOM 827 C CA . ASP A 1 109 ? 8.540 -10.730 -3.815 1.00 91.12 109 ASP A CA 1
ATOM 828 C C . ASP A 1 109 ? 7.785 -10.255 -2.557 1.00 91.12 109 ASP A C 1
ATOM 830 O O . ASP A 1 109 ? 7.828 -10.888 -1.500 1.00 91.12 109 ASP A O 1
ATOM 834 N N . ASP A 1 110 ? 7.123 -9.103 -2.644 1.00 93.38 110 ASP A N 1
ATOM 835 C CA . ASP A 1 110 ? 6.399 -8.475 -1.552 1.00 93.38 110 ASP A CA 1
ATOM 836 C C . ASP A 1 110 ? 4.929 -8.914 -1.494 1.00 93.38 110 ASP A C 1
ATOM 838 O O . ASP A 1 110 ? 4.270 -9.152 -2.507 1.00 93.38 110 ASP A O 1
ATOM 842 N N . LEU A 1 111 ? 4.399 -8.976 -0.270 1.00 95.00 111 LEU A N 1
ATOM 843 C CA . LEU A 1 111 ? 2.961 -8.983 -0.029 1.00 95.00 111 LEU A CA 1
ATOM 844 C C . LEU A 1 111 ? 2.506 -7.530 0.104 1.00 95.00 111 LEU A C 1
ATOM 846 O O . LEU A 1 111 ? 2.872 -6.852 1.067 1.00 95.00 111 LEU A O 1
ATOM 850 N N . THR A 1 112 ? 1.714 -7.053 -0.849 1.00 96.19 112 THR A N 1
ATOM 851 C CA . THR A 1 112 ? 1.135 -5.710 -0.800 1.00 96.19 112 THR A CA 1
ATOM 852 C C . THR A 1 112 ? -0.229 -5.755 -0.120 1.00 96.19 112 THR A C 1
ATOM 854 O O . THR A 1 112 ? -0.974 -6.727 -0.254 1.00 96.19 112 THR A O 1
ATOM 857 N N . TYR A 1 113 ? -0.574 -4.693 0.608 1.00 96.94 113 TYR A N 1
ATOM 858 C CA . TYR A 1 113 ? -1.940 -4.475 1.064 1.00 96.94 113 TYR A CA 1
ATOM 859 C C . TYR A 1 113 ? -2.413 -3.050 0.772 1.00 96.94 113 TYR A C 1
ATOM 861 O O . TYR A 1 113 ? -1.626 -2.102 0.799 1.00 96.94 113 TYR A O 1
ATOM 869 N N . SER A 1 114 ? -3.712 -2.899 0.535 1.00 96.62 114 SER A N 1
ATOM 870 C CA . SER A 1 114 ? -4.406 -1.613 0.465 1.00 96.62 114 SER A CA 1
ATOM 871 C C . SER A 1 114 ? -5.518 -1.577 1.513 1.00 96.62 114 SER A C 1
ATOM 873 O O . SER A 1 114 ? -6.153 -2.593 1.790 1.00 96.62 114 SER A O 1
ATOM 875 N N . ILE A 1 115 ? -5.724 -0.417 2.141 1.00 97.12 115 ILE A N 1
ATOM 876 C CA . ILE A 1 115 ? -6.844 -0.179 3.061 1.00 97.12 115 ILE A CA 1
ATOM 877 C C . ILE A 1 115 ? -7.671 0.969 2.497 1.00 97.12 115 ILE A C 1
ATOM 879 O O . ILE A 1 115 ? -7.140 2.052 2.251 1.00 97.12 115 ILE A O 1
ATOM 883 N N . VAL A 1 116 ? -8.967 0.730 2.332 1.00 97.06 116 VAL A N 1
ATOM 884 C CA . VAL A 1 116 ? -9.956 1.728 1.927 1.00 97.06 116 VAL A CA 1
ATOM 885 C C . VAL A 1 116 ? -10.879 1.996 3.106 1.00 97.06 116 VAL A C 1
ATOM 887 O O . VAL A 1 116 ? -11.431 1.064 3.689 1.00 97.06 116 VAL A O 1
ATOM 890 N N . ILE A 1 117 ? -11.046 3.272 3.449 1.00 96.94 117 ILE A N 1
ATOM 891 C CA . ILE A 1 117 ? -11.971 3.740 4.484 1.00 96.94 117 ILE A CA 1
ATOM 892 C C . ILE A 1 117 ? -13.028 4.606 3.784 1.00 96.94 117 ILE A C 1
ATOM 894 O O . ILE A 1 117 ? -12.674 5.665 3.261 1.00 96.94 117 ILE A O 1
ATOM 898 N N . PRO A 1 118 ? -14.296 4.165 3.734 1.00 96.19 118 PRO A N 1
ATOM 899 C CA . PRO A 1 118 ? -15.387 4.945 3.161 1.00 96.19 118 PRO A CA 1
ATOM 900 C C . PRO A 1 118 ? -15.574 6.286 3.879 1.00 96.19 118 PRO A C 1
ATOM 902 O O . PRO A 1 118 ? -15.416 6.369 5.094 1.00 96.19 118 PRO A O 1
ATOM 905 N N . ALA A 1 119 ? -15.979 7.325 3.146 1.00 94.44 119 ALA A N 1
ATOM 906 C CA . ALA A 1 119 ? -16.134 8.680 3.693 1.00 94.44 119 ALA A CA 1
ATOM 907 C C . ALA A 1 119 ? -17.219 8.817 4.779 1.00 94.44 119 ALA A C 1
ATOM 909 O O . ALA A 1 119 ? -17.278 9.825 5.473 1.00 94.44 119 ALA A O 1
ATOM 910 N N . ASN A 1 120 ? -18.104 7.827 4.904 1.00 91.81 120 ASN A N 1
ATOM 911 C CA . ASN A 1 120 ? -19.140 7.767 5.934 1.00 91.81 120 ASN A CA 1
ATOM 912 C C . ASN A 1 120 ? -18.714 6.974 7.185 1.00 91.81 120 ASN A C 1
ATOM 914 O O . ASN A 1 120 ? -19.508 6.869 8.119 1.00 91.81 120 ASN A O 1
ATOM 918 N N . ASP A 1 121 ? -17.510 6.395 7.208 1.00 95.38 121 ASP A N 1
ATOM 919 C CA . ASP A 1 121 ? -16.966 5.722 8.387 1.00 95.38 121 ASP A CA 1
ATOM 920 C C . ASP A 1 121 ? -16.330 6.743 9.342 1.00 95.38 121 ASP A C 1
ATOM 922 O O . ASP A 1 121 ? -15.659 7.678 8.912 1.00 95.38 121 ASP A O 1
ATOM 926 N N . ALA A 1 122 ? -16.495 6.548 10.653 1.00 93.12 122 ALA A N 1
ATOM 927 C CA . ALA A 1 122 ? -15.954 7.458 11.665 1.00 93.12 122 ALA A CA 1
ATOM 928 C C . ALA A 1 122 ? -14.419 7.579 11.616 1.00 93.12 122 ALA A C 1
ATOM 930 O O . ALA A 1 122 ? -13.866 8.607 12.001 1.00 93.12 122 ALA A O 1
ATOM 931 N N . ALA A 1 123 ? -13.713 6.552 11.131 1.00 93.69 123 ALA A N 1
ATOM 932 C CA . ALA A 1 123 ? -12.267 6.609 10.956 1.00 93.69 123 ALA A CA 1
ATOM 933 C C . ALA A 1 123 ? -11.835 7.584 9.851 1.00 93.69 123 ALA A C 1
ATOM 935 O O . ALA A 1 123 ? -10.665 7.954 9.817 1.00 93.69 123 ALA A O 1
ATOM 936 N N . PHE A 1 124 ? -12.738 8.012 8.963 1.00 94.12 124 PHE A N 1
ATOM 937 C CA . PHE A 1 124 ? -12.431 8.985 7.914 1.00 94.12 124 PHE A CA 1
ATOM 938 C C . PHE A 1 124 ? -12.134 10.387 8.470 1.00 94.12 124 PHE A C 1
ATOM 940 O O . PHE A 1 124 ? -11.343 11.121 7.881 1.00 94.12 124 PHE A O 1
ATOM 947 N N . ASP A 1 125 ? -12.705 10.736 9.628 1.00 93.00 125 ASP A N 1
ATOM 948 C CA . ASP A 1 125 ? -12.470 12.024 10.297 1.00 93.00 125 ASP A CA 1
ATOM 949 C C . ASP A 1 125 ? -11.088 12.106 10.976 1.00 93.00 125 ASP A C 1
ATOM 951 O O . ASP A 1 125 ? -10.644 13.176 11.400 1.00 93.00 125 ASP A O 1
ATOM 955 N N . GLU A 1 126 ? -10.381 10.980 11.087 1.00 94.25 126 GLU A N 1
ATOM 956 C CA . GLU A 1 126 ? -9.046 10.926 11.669 1.00 94.25 126 GLU A CA 1
ATOM 957 C C . GLU A 1 126 ? -7.985 11.425 10.682 1.00 94.25 126 GLU A C 1
ATOM 959 O O . GLU A 1 126 ? -8.034 11.190 9.475 1.00 94.25 126 GLU A O 1
ATOM 964 N N . SER A 1 127 ? -6.934 12.066 11.201 1.00 94.00 127 SER A N 1
ATOM 965 C CA . SER A 1 127 ? -5.822 12.476 10.336 1.00 94.00 127 SER A CA 1
ATOM 966 C C . SER A 1 127 ? -5.162 11.262 9.667 1.00 94.00 127 SER A C 1
ATOM 968 O O . SER A 1 127 ? -4.892 10.248 10.321 1.00 94.00 127 SER A O 1
ATOM 970 N N . SER A 1 128 ? -4.796 11.387 8.387 1.00 92.06 128 SER A N 1
ATOM 971 C CA . SER A 1 128 ? -4.152 10.298 7.637 1.00 92.06 128 SER A CA 1
ATOM 972 C C . SER A 1 128 ? -2.878 9.784 8.319 1.00 92.06 128 SER A C 1
ATOM 974 O O . SER A 1 128 ? -2.617 8.585 8.314 1.00 92.06 128 SER A O 1
ATOM 976 N N . MET A 1 129 ? -2.116 10.666 8.979 1.00 91.31 129 MET A N 1
ATOM 977 C CA . MET A 1 129 ? -0.927 10.277 9.750 1.00 91.31 129 MET A CA 1
ATOM 978 C C . MET A 1 129 ? -1.260 9.458 11.001 1.00 91.31 129 MET A C 1
ATOM 980 O O . MET A 1 129 ? -0.503 8.557 11.367 1.00 91.31 129 MET A O 1
ATOM 984 N N . LEU A 1 130 ? -2.378 9.744 11.670 1.00 92.38 130 LEU A N 1
ATOM 985 C CA . LEU A 1 130 ? -2.803 8.962 12.827 1.00 92.38 130 LEU A CA 1
ATOM 986 C C . LEU A 1 130 ? -3.327 7.588 12.404 1.00 92.38 130 LEU A C 1
ATOM 988 O O . LEU A 1 130 ? -2.986 6.600 13.053 1.00 92.38 130 LEU A O 1
ATOM 992 N N . ILE A 1 131 ? -4.080 7.513 11.303 1.00 94.62 131 ILE A N 1
ATOM 993 C CA . ILE A 1 131 ? -4.500 6.247 10.683 1.00 94.62 131 ILE A CA 1
ATOM 994 C C . ILE A 1 131 ? -3.265 5.414 10.328 1.00 94.62 131 ILE A C 1
ATOM 996 O O . ILE A 1 131 ? -3.148 4.279 10.785 1.00 94.62 131 ILE A O 1
ATOM 1000 N N . TYR A 1 132 ? -2.303 6.005 9.610 1.00 94.06 132 TYR A N 1
ATOM 1001 C CA . TYR A 1 132 ? -1.035 5.370 9.242 1.00 94.06 132 TYR A CA 1
ATOM 1002 C C . TYR A 1 132 ? -0.318 4.774 10.457 1.00 94.06 132 TYR A C 1
ATOM 1004 O O . TYR A 1 132 ? -0.025 3.579 10.500 1.00 94.06 132 TYR A O 1
ATOM 1012 N N . LYS A 1 133 ? -0.135 5.580 11.508 1.00 93.94 133 LYS A N 1
ATOM 1013 C CA . LYS A 1 133 ? 0.484 5.140 12.760 1.00 93.94 133 LYS A CA 1
ATOM 1014 C C . LYS A 1 133 ? -0.299 4.017 13.441 1.00 93.94 133 LYS A C 1
ATOM 1016 O O . LYS A 1 133 ? 0.315 3.064 13.909 1.00 93.94 133 LYS A O 1
ATOM 1021 N N . LYS A 1 134 ? -1.631 4.111 13.529 1.00 94.38 134 LYS A N 1
ATOM 1022 C CA . LYS A 1 134 ? -2.480 3.083 14.158 1.00 94.38 134 LYS A CA 1
ATOM 1023 C C . LYS A 1 134 ? -2.385 1.751 13.398 1.00 94.38 134 LYS A C 1
ATOM 1025 O O . LYS A 1 134 ? -2.183 0.718 14.035 1.00 94.38 134 LYS A O 1
ATOM 1030 N N . VAL A 1 135 ? -2.441 1.780 12.063 1.00 95.19 135 VAL A N 1
ATOM 1031 C CA . VAL A 1 135 ? -2.268 0.594 11.203 1.00 95.19 135 VAL A CA 1
ATOM 1032 C C . VAL A 1 135 ? -0.878 -0.016 11.391 1.00 95.19 135 VAL A C 1
ATOM 1034 O O . VAL A 1 135 ? -0.758 -1.216 11.625 1.00 95.19 135 VAL A O 1
ATOM 1037 N N . HIS A 1 136 ? 0.178 0.796 11.369 1.00 95.50 136 HIS A N 1
ATOM 1038 C CA . HIS A 1 136 ? 1.554 0.311 11.507 1.00 95.50 136 HIS A CA 1
ATOM 1039 C C . HIS A 1 136 ? 1.883 -0.198 12.914 1.00 95.50 136 HIS A C 1
ATOM 1041 O O . HIS A 1 136 ? 2.627 -1.167 13.058 1.00 95.50 136 HIS A O 1
ATOM 1047 N N . CYS A 1 137 ? 1.286 0.376 13.961 1.00 94.38 137 CYS A N 1
ATOM 1048 C CA . CYS A 1 137 ? 1.336 -0.196 15.305 1.00 94.38 137 CYS A CA 1
ATOM 1049 C C . CYS A 1 137 ? 0.677 -1.581 15.353 1.00 94.38 137 CYS A C 1
ATOM 1051 O O . CYS A 1 137 ? 1.264 -2.497 15.922 1.00 94.38 137 CYS A O 1
ATOM 1053 N N . ALA A 1 138 ? -0.499 -1.754 14.738 1.00 94.31 138 ALA A N 1
ATOM 1054 C CA . ALA A 1 138 ? -1.166 -3.055 14.675 1.00 94.31 138 ALA A CA 1
ATOM 1055 C C . ALA A 1 138 ? -0.333 -4.088 13.894 1.00 94.31 138 ALA A C 1
ATOM 1057 O O . ALA A 1 138 ? -0.148 -5.207 14.370 1.00 94.31 138 ALA A O 1
ATOM 1058 N N . LEU A 1 139 ? 0.243 -3.694 12.752 1.00 95.19 139 LEU A N 1
ATOM 1059 C CA . LEU A 1 139 ? 1.143 -4.540 11.963 1.00 95.19 139 LEU A CA 1
ATOM 1060 C C . LEU A 1 139 ? 2.396 -4.937 12.755 1.00 95.19 139 LEU A C 1
ATOM 1062 O O . LEU A 1 139 ? 2.788 -6.100 12.757 1.00 95.19 139 LEU A O 1
ATOM 1066 N N . CYS A 1 140 ? 3.008 -3.989 13.462 1.00 95.69 140 CYS A N 1
ATOM 1067 C CA . CYS A 1 140 ? 4.160 -4.242 14.320 1.00 95.69 140 CYS A CA 1
ATOM 1068 C C . CYS A 1 140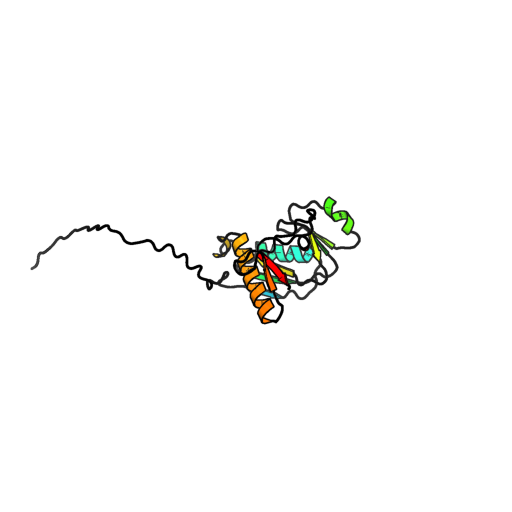 ? 3.833 -5.244 15.436 1.00 95.69 140 CYS A C 1
ATOM 1070 O O . CYS A 1 140 ? 4.604 -6.177 15.664 1.00 95.69 140 CYS A O 1
ATOM 1072 N N . THR A 1 141 ? 2.687 -5.094 16.108 1.00 95.31 141 THR A N 1
ATOM 1073 C CA . THR A 1 141 ? 2.225 -6.063 17.111 1.00 95.31 141 THR A CA 1
ATOM 1074 C C . THR A 1 141 ? 2.064 -7.451 16.493 1.00 95.31 141 THR A C 1
ATOM 1076 O O . THR A 1 141 ? 2.679 -8.394 16.985 1.00 95.31 141 THR A O 1
ATOM 1079 N N . ALA A 1 142 ? 1.345 -7.566 15.372 1.00 95.25 142 ALA A N 1
ATOM 1080 C CA . ALA A 1 142 ? 1.123 -8.844 14.693 1.00 95.25 142 ALA A CA 1
ATOM 1081 C C . ALA A 1 142 ? 2.438 -9.521 14.260 1.00 95.25 142 ALA A C 1
ATOM 1083 O O . ALA A 1 142 ? 2.614 -10.724 14.441 1.00 95.25 142 ALA A O 1
ATOM 1084 N N . LEU A 1 143 ? 3.399 -8.753 13.736 1.00 95.88 143 LEU A N 1
ATOM 1085 C CA . LEU A 1 143 ? 4.723 -9.262 13.365 1.00 95.88 143 LEU A CA 1
ATOM 1086 C C . LEU A 1 143 ? 5.496 -9.799 14.579 1.00 95.88 143 LEU A C 1
ATOM 1088 O O . LEU A 1 143 ? 6.090 -10.877 14.502 1.00 95.88 143 LEU A O 1
ATOM 1092 N N . ASN A 1 144 ? 5.461 -9.090 15.708 1.00 95.88 144 ASN A N 1
ATOM 1093 C CA . ASN A 1 144 ? 6.113 -9.540 16.937 1.00 95.88 144 ASN A CA 1
ATOM 1094 C C . ASN A 1 144 ? 5.455 -10.803 17.517 1.00 95.88 144 ASN A C 1
ATOM 1096 O O . ASN A 1 144 ? 6.169 -11.680 18.002 1.00 95.88 144 ASN A O 1
ATOM 1100 N N . GLU A 1 145 ? 4.129 -10.937 17.421 1.00 96.94 145 GLU A N 1
ATOM 1101 C CA . GLU A 1 145 ? 3.396 -12.142 17.841 1.00 96.94 145 GLU A CA 1
ATOM 1102 C C . GLU A 1 145 ? 3.813 -13.388 17.048 1.00 96.94 145 GLU A C 1
ATOM 1104 O O . GLU A 1 145 ? 3.893 -14.479 17.611 1.00 96.94 145 GLU A O 1
ATOM 1109 N N . VAL A 1 146 ? 4.174 -13.230 15.770 1.00 96.44 146 VAL A N 1
ATOM 1110 C CA . VAL A 1 146 ? 4.730 -14.315 14.937 1.00 96.44 146 VAL A CA 1
ATOM 1111 C C . VAL A 1 146 ? 6.262 -14.415 15.011 1.00 96.44 146 VAL A C 1
ATOM 1113 O O . VAL A 1 146 ? 6.900 -15.060 14.176 1.00 96.44 146 VAL A O 1
ATOM 1116 N N . GLY A 1 147 ? 6.881 -13.777 16.009 1.00 95.69 147 GLY A N 1
ATOM 1117 C CA . GLY A 1 147 ? 8.314 -13.871 16.295 1.00 95.69 147 GLY A CA 1
ATOM 1118 C C . GLY A 1 147 ? 9.219 -13.037 15.382 1.00 95.69 147 GLY A C 1
ATOM 1119 O O . GLY A 1 147 ? 10.437 -13.226 15.390 1.00 95.69 147 GLY A O 1
ATOM 1120 N N . LYS A 1 148 ? 8.670 -12.110 14.587 1.00 95.19 148 LYS A N 1
ATOM 1121 C CA . LYS A 1 148 ? 9.450 -11.144 13.801 1.00 95.19 148 LYS A CA 1
ATOM 1122 C C . LYS A 1 148 ? 9.660 -9.888 14.637 1.00 95.19 148 LYS A C 1
ATOM 1124 O O . LYS A 1 148 ? 8.710 -9.166 14.912 1.00 95.19 148 LYS A O 1
ATOM 1129 N N . ARG A 1 149 ? 10.908 -9.613 15.029 1.00 94.44 149 ARG A N 1
ATOM 1130 C CA . ARG A 1 149 ? 11.254 -8.419 15.818 1.00 94.44 149 ARG A CA 1
ATOM 1131 C C . ARG A 1 149 ? 10.998 -7.156 14.999 1.00 94.44 149 ARG A C 1
ATOM 1133 O O . ARG A 1 149 ? 11.853 -6.756 14.212 1.00 94.44 149 ARG A O 1
ATOM 1140 N N . ALA A 1 150 ? 9.837 -6.547 15.189 1.00 95.38 150 ALA A N 1
ATOM 1141 C CA . ALA A 1 150 ? 9.407 -5.355 14.474 1.00 95.38 150 ALA A CA 1
ATOM 1142 C C . ALA A 1 150 ? 9.347 -4.146 15.414 1.00 95.38 150 ALA A C 1
ATOM 1144 O O . ALA A 1 150 ? 9.004 -4.276 16.592 1.00 95.38 150 ALA A O 1
ATOM 1145 N N . VAL A 1 151 ? 9.668 -2.963 14.893 1.00 94.38 151 VAL A N 1
ATOM 1146 C CA . VAL A 1 151 ? 9.600 -1.684 15.609 1.00 94.38 151 VAL A CA 1
ATOM 1147 C C . VAL A 1 151 ? 8.960 -0.609 14.736 1.00 94.38 151 VAL A C 1
ATOM 1149 O O . VAL A 1 151 ? 9.139 -0.608 13.524 1.00 94.38 151 VAL A O 1
ATOM 1152 N N . VAL A 1 152 ? 8.233 0.322 15.359 1.00 92.88 152 VAL A N 1
ATOM 1153 C CA . VAL A 1 152 ? 7.652 1.494 14.681 1.00 92.88 152 VAL A CA 1
ATOM 1154 C C . VAL A 1 152 ? 8.541 2.711 14.932 1.00 92.88 152 VAL A C 1
ATOM 1156 O O . VAL A 1 152 ? 8.744 3.098 16.089 1.00 92.88 152 VAL A O 1
ATOM 1159 N N . ILE A 1 153 ? 9.046 3.341 13.871 1.00 89.56 153 ILE A N 1
ATOM 1160 C CA . ILE A 1 153 ? 9.936 4.508 13.972 1.00 89.56 153 ILE A CA 1
ATOM 1161 C C . ILE A 1 153 ? 9.203 5.696 14.602 1.00 89.56 153 ILE A C 1
ATOM 1163 O O . ILE A 1 153 ? 8.074 6.022 14.236 1.00 89.56 153 ILE A O 1
ATOM 1167 N N . GLY A 1 154 ? 9.853 6.375 15.552 1.00 76.88 154 GLY A N 1
ATOM 1168 C CA . GLY A 1 154 ? 9.309 7.578 16.191 1.00 76.88 154 GLY A CA 1
ATOM 1169 C C . GLY A 1 154 ? 8.095 7.325 17.095 1.00 76.88 154 GLY A C 1
ATOM 1170 O O . GLY A 1 154 ? 7.387 8.266 17.465 1.00 76.88 154 GLY A O 1
ATOM 1171 N N . SER A 1 155 ? 7.834 6.066 17.458 1.00 61.72 155 SER A N 1
ATOM 1172 C CA . SER A 1 155 ? 6.977 5.720 18.591 1.00 61.72 155 SER A CA 1
ATOM 1173 C C . SER A 1 155 ? 7.749 5.930 19.896 1.00 61.72 155 SER A C 1
ATOM 1175 O O . SER A 1 155 ? 8.926 5.587 19.971 1.00 61.72 155 SER A O 1
ATOM 1177 N N . ALA A 1 156 ? 7.087 6.433 20.944 1.00 53.72 156 ALA A N 1
ATOM 1178 C CA . ALA A 1 156 ? 7.691 6.773 22.242 1.00 53.72 156 ALA A CA 1
ATOM 1179 C C . ALA A 1 156 ? 8.452 5.617 22.938 1.00 53.72 156 ALA A C 1
ATOM 1181 O O . ALA A 1 156 ? 9.135 5.841 23.932 1.00 53.72 156 ALA A O 1
ATOM 1182 N N . ARG A 1 157 ? 8.339 4.380 22.430 1.00 45.47 157 ARG A N 1
ATOM 1183 C CA . ARG A 1 157 ? 9.035 3.183 22.930 1.00 45.47 157 ARG A CA 1
ATOM 1184 C C . ARG A 1 157 ? 10.353 2.864 22.214 1.00 45.47 157 ARG A C 1
ATOM 1186 O O . ARG A 1 157 ? 11.030 1.927 22.622 1.00 45.47 157 ARG A O 1
ATOM 1193 N N . CYS A 1 158 ? 10.718 3.590 21.161 1.00 41.28 158 CYS A N 1
ATOM 1194 C CA . CYS A 1 158 ? 11.964 3.362 20.433 1.00 41.28 158 CYS A CA 1
ATOM 1195 C C . CYS A 1 158 ? 12.936 4.508 20.702 1.00 41.28 158 CYS A C 1
ATOM 1197 O O . CYS A 1 158 ? 12.618 5.666 20.441 1.00 41.28 158 CYS A O 1
ATOM 1199 N N . ALA A 1 159 ? 14.120 4.170 21.223 1.00 40.38 159 ALA A N 1
ATOM 1200 C CA . ALA A 1 159 ? 15.236 5.101 21.303 1.00 40.38 159 ALA A CA 1
ATOM 1201 C C . ALA A 1 159 ? 15.487 5.696 19.913 1.00 40.38 159 ALA A C 1
ATOM 1203 O O . ALA A 1 159 ? 15.534 4.965 18.922 1.00 40.38 159 ALA A O 1
ATOM 1204 N N . ASP A 1 160 ? 15.595 7.019 19.888 1.00 40.38 160 ASP A N 1
ATOM 1205 C CA . ASP A 1 160 ? 15.757 7.880 18.725 1.00 40.38 160 ASP A CA 1
ATOM 1206 C C . ASP A 1 160 ? 16.907 7.398 17.825 1.00 40.38 160 ASP A C 1
ATOM 1208 O O . ASP A 1 160 ? 18.073 7.754 18.000 1.0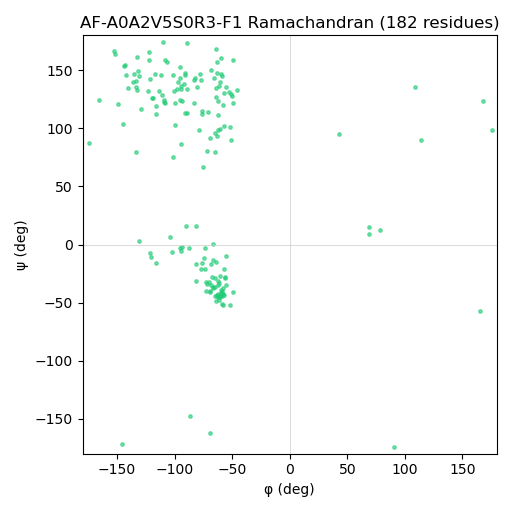0 40.38 160 ASP A O 1
ATOM 1212 N N . ARG A 1 161 ? 16.592 6.526 16.861 1.00 46.31 161 ARG A N 1
ATOM 1213 C CA . ARG A 1 161 ? 17.438 6.351 15.687 1.00 46.31 161 ARG A CA 1
ATOM 1214 C C . ARG A 1 161 ? 17.107 7.515 14.779 1.00 46.31 161 ARG A C 1
ATOM 1216 O O . ARG A 1 161 ? 16.113 7.489 14.059 1.00 46.31 161 ARG A O 1
ATOM 1223 N N . THR A 1 162 ? 17.962 8.526 14.844 1.00 45.28 162 THR A N 1
ATOM 1224 C CA . THR A 1 162 ? 17.992 9.610 13.873 1.00 45.28 162 THR A CA 1
ATOM 1225 C C . THR A 1 162 ? 17.995 8.994 12.469 1.00 45.28 162 THR A C 1
ATOM 1227 O O . THR A 1 162 ? 18.884 8.189 12.167 1.00 45.28 162 THR A O 1
ATOM 1230 N N . PRO A 1 163 ? 17.009 9.310 11.608 1.00 47.03 163 PRO A N 1
ATOM 1231 C CA . PRO A 1 163 ? 17.034 8.842 10.234 1.00 47.03 163 PRO A CA 1
ATOM 1232 C C . PRO A 1 163 ? 18.325 9.351 9.590 1.00 47.03 163 PRO A C 1
ATOM 1234 O O . PRO A 1 163 ? 18.579 10.559 9.562 1.00 47.03 163 PRO A O 1
ATOM 1237 N N . GLN A 1 164 ? 19.176 8.435 9.116 1.00 47.00 164 GLN A N 1
ATOM 1238 C CA . GLN A 1 164 ? 20.341 8.825 8.331 1.00 47.00 164 GLN A CA 1
ATOM 1239 C C . GLN A 1 164 ? 19.820 9.501 7.068 1.00 47.00 164 GLN A C 1
ATOM 1241 O O . GLN A 1 164 ? 19.176 8.873 6.231 1.00 47.00 164 GLN A O 1
ATOM 1246 N N . ARG A 1 165 ? 20.058 10.810 6.968 1.00 40.91 165 ARG A N 1
ATOM 1247 C CA . ARG A 1 165 ? 19.647 11.635 5.836 1.00 40.91 165 ARG A CA 1
ATOM 1248 C C . ARG A 1 165 ? 20.532 11.278 4.640 1.00 40.91 165 ARG A C 1
ATOM 1250 O O . ARG A 1 165 ? 21.542 11.928 4.388 1.00 40.91 165 ARG A O 1
ATOM 1257 N N . GLY A 1 166 ? 20.187 10.184 3.967 1.00 44.62 166 GLY A N 1
ATOM 1258 C CA . GLY A 1 166 ? 20.753 9.816 2.678 1.00 44.62 166 GLY A CA 1
ATOM 1259 C C . GLY A 1 166 ? 20.394 10.850 1.611 1.00 44.62 166 GLY A C 1
ATOM 1260 O O . GLY A 1 166 ? 19.550 11.726 1.818 1.00 44.62 166 GLY A O 1
ATOM 1261 N N . VAL A 1 167 ? 21.050 10.754 0.453 1.00 43.62 167 VAL A N 1
ATOM 1262 C CA . VAL A 1 167 ? 20.648 11.507 -0.743 1.00 43.62 167 VAL A CA 1
ATOM 1263 C C . VAL A 1 167 ? 19.152 11.258 -0.970 1.00 43.62 167 VAL A C 1
ATOM 1265 O O . VAL A 1 167 ? 18.761 10.088 -0.957 1.00 43.62 167 VAL A O 1
ATOM 1268 N N . PRO A 1 168 ? 18.311 12.296 -1.160 1.00 50.31 168 PRO A N 1
ATOM 1269 C CA . PRO A 1 168 ? 16.893 12.108 -1.428 1.00 50.31 168 PRO A CA 1
ATOM 1270 C C . PRO A 1 168 ? 16.748 11.299 -2.713 1.00 50.31 168 PRO A C 1
ATOM 1272 O O . PRO A 1 168 ? 16.901 11.812 -3.819 1.00 50.31 168 PRO A O 1
ATOM 1275 N N . THR A 1 169 ? 16.515 10.005 -2.563 1.00 59.72 169 THR A N 1
ATOM 1276 C CA . THR A 1 169 ? 16.079 9.155 -3.654 1.00 59.72 169 THR A CA 1
ATOM 1277 C C . THR A 1 169 ? 14.567 9.097 -3.563 1.00 59.72 169 THR A C 1
ATOM 1279 O O . THR A 1 169 ? 14.000 9.044 -2.471 1.00 59.72 169 THR A O 1
ATOM 1282 N N . ASN A 1 170 ? 13.892 9.076 -4.708 1.00 74.94 170 ASN A N 1
ATOM 1283 C CA . ASN A 1 170 ? 12.441 8.899 -4.736 1.00 74.94 170 ASN A CA 1
ATOM 1284 C C . ASN A 1 170 ? 12.021 7.492 -4.262 1.00 74.94 170 ASN A C 1
ATOM 1286 O O . ASN A 1 170 ? 10.833 7.199 -4.255 1.00 74.94 170 ASN A O 1
ATOM 1290 N N . ASN A 1 171 ? 12.967 6.622 -3.884 1.00 82.75 171 ASN A N 1
ATOM 1291 C CA . ASN A 1 171 ? 12.721 5.269 -3.405 1.00 82.75 171 ASN A CA 1
ATOM 1292 C C . ASN A 1 171 ? 12.219 5.286 -1.953 1.00 82.75 171 ASN A C 1
ATOM 1294 O O . ASN A 1 171 ? 12.963 5.645 -1.037 1.00 82.75 171 ASN A O 1
ATOM 1298 N N . CYS A 1 172 ? 10.973 4.857 -1.750 1.00 81.69 172 CYS A N 1
ATOM 1299 C CA . CYS A 1 172 ? 10.311 4.895 -0.447 1.00 81.69 172 CYS A CA 1
ATOM 1300 C C . CYS A 1 172 ? 11.001 4.035 0.624 1.00 81.69 172 CYS A C 1
ATOM 1302 O O . CYS A 1 172 ? 11.059 4.455 1.773 1.00 81.69 172 CYS A O 1
ATOM 1304 N N . PHE A 1 173 ? 11.578 2.880 0.277 1.00 84.06 173 PHE A N 1
ATOM 1305 C CA . PHE A 1 173 ? 12.209 1.999 1.274 1.00 84.06 173 PHE A CA 1
ATOM 1306 C C . PHE A 1 173 ? 13.629 2.419 1.670 1.00 84.06 173 PHE A C 1
ATOM 1308 O O . PHE A 1 173 ? 14.143 1.971 2.692 1.00 84.06 173 PHE A O 1
ATOM 1315 N N . ALA A 1 174 ? 14.277 3.281 0.881 1.00 83.38 174 ALA A N 1
ATOM 1316 C CA . ALA A 1 174 ? 15.624 3.762 1.184 1.00 83.38 174 ALA A CA 1
ATOM 1317 C C . ALA A 1 174 ? 15.638 4.844 2.276 1.00 83.38 174 ALA A C 1
ATOM 1319 O O . ALA A 1 174 ? 16.672 5.070 2.900 1.00 83.38 174 ALA A O 1
ATOM 1320 N N . ASN A 1 175 ? 14.506 5.518 2.494 1.00 83.50 175 ASN A N 1
ATOM 1321 C CA . ASN A 1 175 ? 14.390 6.671 3.380 1.00 83.50 175 ASN A CA 1
ATOM 1322 C C . ASN A 1 175 ? 13.159 6.502 4.279 1.00 83.50 175 ASN A C 1
ATOM 1324 O O . ASN A 1 175 ? 12.111 7.076 3.972 1.00 83.50 175 ASN A O 1
ATOM 1328 N N . PRO A 1 176 ? 13.260 5.707 5.359 1.00 85.19 176 PRO A N 1
ATOM 1329 C CA . PRO A 1 176 ? 12.108 5.433 6.195 1.00 85.19 176 PRO A CA 1
ATOM 1330 C C . PRO A 1 176 ? 11.632 6.703 6.907 1.00 85.19 176 PRO A C 1
ATOM 1332 O O . PRO A 1 176 ? 12.433 7.548 7.327 1.00 85.19 176 PRO A O 1
ATOM 1335 N N . VAL A 1 177 ? 10.319 6.838 7.047 1.00 88.12 177 VAL A N 1
ATOM 1336 C CA . VAL A 1 177 ? 9.653 8.003 7.635 1.00 88.12 177 VAL A CA 1
ATOM 1337 C C . VAL A 1 177 ? 9.040 7.679 8.998 1.00 88.12 177 VAL A C 1
ATOM 1339 O O . VAL A 1 177 ? 9.077 6.551 9.493 1.00 88.12 177 VAL A O 1
ATOM 1342 N N . HIS A 1 178 ? 8.512 8.710 9.664 1.00 8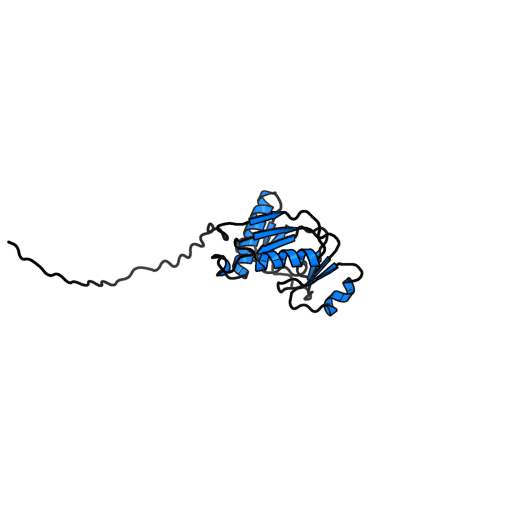9.19 178 HIS A N 1
ATOM 1343 C CA . HIS A 1 178 ? 7.827 8.542 10.944 1.00 89.19 178 HIS A CA 1
ATOM 1344 C C . HIS A 1 178 ? 6.696 7.516 10.818 1.00 89.19 178 HIS A C 1
ATOM 1346 O O . HIS A 1 178 ? 5.917 7.565 9.871 1.00 89.19 178 HIS A O 1
ATOM 1352 N N . ALA A 1 179 ? 6.609 6.624 11.804 1.00 92.31 179 ALA A N 1
ATOM 1353 C CA . ALA A 1 179 ? 5.676 5.510 11.876 1.00 92.31 179 ALA A CA 1
ATOM 1354 C C . ALA A 1 179 ? 5.883 4.360 10.870 1.00 92.31 179 ALA A C 1
ATOM 1356 O O . ALA A 1 179 ? 5.069 3.441 10.862 1.00 92.31 179 ALA A O 1
ATOM 1357 N N . ASP A 1 180 ? 6.979 4.319 10.106 1.00 93.88 180 ASP A N 1
ATOM 1358 C CA . ASP A 1 180 ? 7.347 3.114 9.347 1.00 93.88 180 ASP A CA 1
ATOM 1359 C C . ASP A 1 180 ? 7.646 1.931 10.272 1.00 93.88 180 ASP A C 1
ATOM 1361 O O . ASP A 1 180 ? 8.167 2.100 11.381 1.00 93.88 180 ASP A O 1
ATOM 1365 N N . VAL A 1 181 ? 7.330 0.722 9.801 1.00 94.62 181 VAL A N 1
ATOM 1366 C CA . VAL A 1 181 ? 7.654 -0.530 10.492 1.00 94.62 181 VAL A CA 1
ATOM 1367 C C . VAL A 1 181 ? 8.983 -1.063 9.968 1.00 94.62 181 VAL A C 1
ATOM 1369 O O . VAL A 1 181 ? 9.134 -1.312 8.775 1.00 94.62 181 VAL A O 1
ATOM 1372 N N . MET A 1 182 ? 9.941 -1.276 10.866 1.00 93.50 182 MET A N 1
ATOM 1373 C CA . MET A 1 182 ? 11.244 -1.861 10.553 1.00 93.50 182 MET A CA 1
ATOM 1374 C C . MET A 1 182 ? 11.441 -3.188 11.275 1.00 93.50 182 MET A C 1
ATOM 1376 O O . MET A 1 182 ? 11.002 -3.350 12.413 1.00 93.50 182 MET A O 1
ATOM 1380 N N . LEU A 1 183 ? 12.154 -4.112 10.633 1.00 90.19 183 LEU A N 1
ATOM 1381 C CA . LEU A 1 183 ? 12.631 -5.338 11.267 1.00 90.19 183 LEU A CA 1
ATOM 1382 C C . LEU A 1 183 ? 14.038 -5.124 11.846 1.00 90.19 183 LEU A C 1
ATOM 1384 O O . LEU A 1 183 ? 14.882 -4.503 11.200 1.00 90.19 183 LEU A O 1
ATOM 1388 N N . ASN A 1 184 ? 14.270 -5.645 13.054 1.00 75.62 184 ASN A N 1
ATOM 1389 C CA . ASN A 1 184 ? 15.547 -5.602 13.783 1.00 75.62 184 ASN A CA 1
ATOM 1390 C C . ASN A 1 184 ? 16.307 -6.929 13.738 1.00 75.62 184 ASN A C 1
ATOM 1392 O O . ASN A 1 184 ? 15.698 -8.001 13.976 1.00 75.62 184 ASN A O 1
#

Foldseek 3Di:
DDDDDDDDDDDDDDDDDDPPPPPPPPPPDDLFPDEAEAEPADADQQVVVQVVVVCCQVDPPGKYKYKHAHPFKAKEAEPPDDCVVVVVCVVHHRYYYHPHHAFMEIGDPDTDMDIHDDCPGPSVPDDPVVVLLVVLVVVCVVCVVVVFNKDFAPDPPDDDPPFPPDDDDSYDVNGDDGGDIDTD

pLDDT: mean 81.3, std 23.54, range [28.03, 98.06]